Protein AF-X6N432-F1 (afdb_monomer)

Secondary structure (DSSP, 8-state):
----EEEEEEEE-TTSS-EEEEEEEE-----SHHHHHHHHHHHHHHHHHHHHHHHHHHHHHTS---EEEEE-SSS---------------------SS----HHHHTTS-HHHHHHHHHHHHHH--SGGG---GGGS-HHHHHT---EEHHHHHHSS--S-SEEEEETTEEEEE---EEEE-TTT-EEEEEPPPPPTTTS-TTT-SSSSS-S-SBPPP-EEEE-

Radius of gyration: 18.08 Å; Cα contacts (8 Å, |Δi|>4): 348; chains: 1; bounding box: 51×46×52 Å

Organism: Reticulomyxa filosa (NCBI:txid46433)

InterPro domains:
  IPR036691 Endonuclease/exonuclease/phosphatase superfamily [G3DSA:3.60.10.10] (3-224)
  IPR036691 Endonuclease/exonuclease/phosphatase superfamily [SSF56219] (16-224)
  IPR050410 CCR4/nocturin mRNA turnover and transcription [PTHR12121] (6-224)

Nearest PDB structures (foldseek):
  6mal-assembly1_A  TM=8.274E-01  e=1.052E-10  Homo sapiens
  6bt1-assembly1_A  TM=8.167E-01  e=1.526E-10  Homo sapiens
  5uvg-assembly1_A  TM=3.928E-01  e=9.137E-03  Homo sapiens
  9jkp-assembly1_B  TM=4.392E-01  e=1.665E+00  Staphylococcus aureus subsp. aureus NCTC 8325
  2ql8-assembly1_B  TM=3.378E-01  e=9.531E-01  Lacticaseibacillus paracasei ATCC 334

Sequence (224 aa):
PIEVAALMLHLQEKKTTKRLLVAVLHLKSAKDAPGEKVRLKQLSRVLPDMKCYQEEKEKELKMNIPLFIGVLLIFFFFLYCSCFYEKVFQNKKQRGTKDFEPFAYASIISSEVMNALFESHNKSVSKEEDKLDPKQFAYSEKWGVNLSSAYSEALSTEPDYTSWKKRKDGIDKYTVDYIFFQKSKVSLVSYLEIPSEKEVNQSTFLPGWEYPSDHFSLMATFEF

Foldseek 3Di:
DLDKDKDKDWDADPPDRAIEIEMETEAQPDQDPVSLVSLLVNCVVVLLVVVVVQVVCCVVVVHHYKYKYKHDPDDDDDADDDDDDDDDDDDDDDDDPDPGANLLVVLQADLPLSVVVLVVQQVVDDDPVRRDDSVSRVVCVVNVSQKHFLCCVVPVHHDQAQFWADDPVGIDGHHRITIIIHCVRKDWDDKDDDDDCVRVPVVQTPPGPVHNGRGHDIDTHIGD

Solvent-accessible surface area (backbone atoms only — not comparable to full-atom values): 13677 Å² total; per-residue (Å²): 133,87,82,61,56,69,49,76,44,83,46,66,48,93,90,54,89,56,42,37,35,45,31,42,36,44,70,67,81,52,72,45,75,71,28,38,59,47,31,46,54,41,47,70,60,50,53,54,56,54,46,51,52,45,53,53,49,26,63,75,68,72,45,87,56,41,50,34,39,36,33,45,97,66,97,75,89,78,92,75,88,87,90,91,89,90,87,93,88,83,90,74,94,78,88,40,101,58,99,49,79,66,57,58,61,39,17,44,32,52,68,66,66,30,50,53,52,47,53,55,50,47,70,71,51,89,52,76,89,73,47,72,63,66,82,84,40,49,47,20,74,75,63,70,64,56,30,34,39,54,56,28,69,73,66,78,40,71,65,87,49,34,29,41,35,71,53,98,91,48,54,47,65,37,58,78,56,48,50,31,31,26,66,93,62,34,46,83,74,49,66,55,83,77,80,50,67,80,76,51,49,75,88,62,45,34,51,31,96,92,40,87,46,38,54,65,83,82,47,70,34,74,48,121

Mean predicted aligned error: 10.66 Å

pLDDT: mean 73.07, std 18.78, range [23.31, 96.56]

Structure (mmCIF, N/CA/C/O backbone):
data_AF-X6N432-F1
#
_entry.id   AF-X6N432-F1
#
loop_
_atom_site.group_PDB
_atom_site.id
_atom_site.type_symbol
_atom_site.label_atom_id
_atom_site.label_alt_id
_atom_site.label_comp_id
_atom_site.label_asym_id
_atom_site.label_entity_id
_atom_site.label_seq_id
_atom_site.pdbx_PDB_ins_code
_atom_site.Cartn_x
_atom_site.Cartn_y
_atom_site.Cartn_z
_atom_site.occupancy
_atom_site.B_iso_or_equiv
_atom_site.auth_seq_id
_atom_site.auth_comp_id
_atom_site.auth_asym_id
_atom_site.auth_atom_id
_atom_site.pdbx_PDB_model_num
ATOM 1 N N . PRO A 1 1 ? 1.913 24.188 -7.652 1.00 54.25 1 PRO A N 1
ATOM 2 C CA . PRO A 1 1 ? 1.261 23.328 -6.631 1.00 54.25 1 PRO A CA 1
ATOM 3 C C . PRO A 1 1 ? 1.476 21.855 -6.984 1.00 54.25 1 PRO A C 1
ATOM 5 O O . PRO A 1 1 ? 1.360 21.507 -8.152 1.00 54.25 1 PRO A O 1
ATOM 8 N N . ILE A 1 2 ? 1.862 21.016 -6.022 1.00 65.62 2 ILE A N 1
ATOM 9 C CA . ILE A 1 2 ? 1.947 19.569 -6.251 1.00 65.62 2 ILE A CA 1
ATOM 10 C C . ILE A 1 2 ? 0.562 19.008 -5.963 1.00 65.62 2 ILE A C 1
ATOM 12 O O . ILE A 1 2 ? 0.148 18.945 -4.808 1.00 65.62 2 ILE A O 1
ATOM 16 N N . GLU A 1 3 ? -0.167 18.688 -7.023 1.00 74.50 3 GLU A N 1
ATOM 17 C CA . GLU A 1 3 ? -1.491 18.085 -6.925 1.00 74.50 3 GLU A CA 1
ATOM 18 C C . GLU A 1 3 ? -1.360 16.601 -6.593 1.00 74.50 3 GLU A C 1
ATOM 20 O O . GLU A 1 3 ? -0.508 15.900 -7.142 1.00 74.50 3 GLU A O 1
ATOM 25 N N . VAL A 1 4 ? -2.197 16.124 -5.680 1.00 76.69 4 VAL A N 1
ATOM 26 C CA . VAL A 1 4 ? -2.337 14.712 -5.330 1.00 76.69 4 VAL A CA 1
ATOM 27 C C . VAL A 1 4 ? -3.824 14.421 -5.235 1.00 76.69 4 VAL A C 1
ATOM 29 O O . VAL A 1 4 ? -4.542 15.089 -4.493 1.00 76.69 4 VAL A O 1
ATOM 32 N N . ALA A 1 5 ? -4.292 13.455 -6.021 1.00 75.06 5 ALA A N 1
ATOM 33 C CA . ALA A 1 5 ? -5.653 12.968 -5.898 1.00 75.06 5 ALA A CA 1
ATOM 34 C C . ALA A 1 5 ? -5.694 12.019 -4.696 1.00 75.06 5 ALA A C 1
ATOM 36 O O . ALA A 1 5 ? -5.097 10.941 -4.727 1.00 75.06 5 ALA A O 1
ATOM 37 N N . ALA A 1 6 ? -6.348 12.466 -3.627 1.00 80.75 6 ALA A N 1
ATOM 38 C CA . ALA A 1 6 ? -6.487 11.736 -2.378 1.00 80.75 6 ALA A CA 1
ATOM 39 C C . ALA A 1 6 ? -7.935 11.826 -1.888 1.00 80.75 6 ALA A C 1
ATOM 41 O O . ALA A 1 6 ? -8.511 12.913 -1.856 1.00 80.75 6 ALA A O 1
ATOM 42 N N . LEU A 1 7 ? -8.506 10.695 -1.482 1.00 82.25 7 LEU A N 1
ATOM 43 C CA . LEU A 1 7 ? -9.795 10.625 -0.797 1.00 82.25 7 LEU A CA 1
ATOM 44 C C . LEU A 1 7 ? -9.604 9.841 0.495 1.00 82.25 7 LEU A C 1
ATOM 46 O O . LEU A 1 7 ? -9.076 8.737 0.449 1.00 82.25 7 LEU A O 1
ATOM 50 N N . MET A 1 8 ? -10.050 10.383 1.627 1.00 85.81 8 MET A N 1
ATOM 51 C CA . MET A 1 8 ? -10.074 9.670 2.903 1.00 85.81 8 MET A CA 1
ATOM 52 C C . MET A 1 8 ? -11.509 9.573 3.415 1.00 85.81 8 MET A C 1
ATOM 54 O O . MET A 1 8 ? -12.225 10.570 3.471 1.00 85.81 8 MET A O 1
ATOM 58 N N . LEU A 1 9 ? -11.915 8.367 3.796 1.00 84.94 9 LEU A N 1
ATOM 59 C CA . LEU A 1 9 ? -13.225 8.046 4.339 1.00 84.94 9 LEU A CA 1
ATOM 60 C C . LEU A 1 9 ? -13.071 7.534 5.769 1.00 84.94 9 LEU A C 1
ATOM 62 O O . LEU A 1 9 ? -12.280 6.631 6.030 1.00 84.94 9 LEU A O 1
ATOM 66 N N . HIS A 1 10 ? -13.867 8.083 6.681 1.00 90.69 10 HIS A N 1
ATOM 67 C CA . HIS A 1 10 ? -14.009 7.579 8.041 1.00 90.69 10 HIS A CA 1
ATOM 68 C C . HIS A 1 10 ? -15.273 6.726 8.108 1.00 90.69 10 HIS A C 1
ATOM 70 O O . HIS A 1 10 ? -16.388 7.241 8.034 1.00 90.69 10 HIS A O 1
ATOM 76 N N . LEU A 1 11 ? -15.092 5.414 8.225 1.00 88.75 11 LEU A N 1
ATOM 77 C CA . LEU A 1 11 ? -16.175 4.441 8.212 1.00 88.75 11 LEU A CA 1
ATOM 78 C C . LEU A 1 11 ? -16.427 3.909 9.625 1.00 88.75 11 LEU A C 1
ATOM 80 O O . LEU A 1 11 ? -15.493 3.683 10.393 1.00 88.75 11 LEU A O 1
ATOM 84 N N . GLN A 1 12 ? -17.700 3.694 9.955 1.00 89.75 12 GLN A N 1
ATOM 85 C CA . GLN A 1 12 ? -18.134 3.001 11.165 1.00 89.75 12 GLN A CA 1
ATOM 86 C C . GLN A 1 12 ? -18.899 1.741 10.762 1.00 89.75 12 GLN A C 1
ATOM 88 O O . GLN A 1 12 ? -19.779 1.788 9.897 1.00 89.75 12 GLN A O 1
ATOM 93 N N . GLU A 1 13 ? -18.589 0.617 11.401 1.00 86.44 13 GLU A N 1
ATOM 94 C CA . GLU A 1 13 ? -19.348 -0.613 11.211 1.00 86.44 13 GLU A CA 1
ATOM 95 C C . GLU A 1 13 ? -20.777 -0.450 11.757 1.00 86.44 13 GLU A C 1
ATOM 97 O O . GLU A 1 13 ? -20.983 -0.013 12.883 1.00 86.44 13 GLU A O 1
ATOM 102 N N . LYS A 1 14 ? -21.798 -0.836 10.981 1.00 82.31 14 LYS A N 1
ATOM 103 C CA . LYS A 1 14 ? -23.210 -0.600 11.348 1.00 82.31 14 LYS A CA 1
ATOM 104 C C . LYS A 1 14 ? -23.635 -1.240 12.675 1.00 82.31 14 LYS A C 1
ATOM 106 O O . LYS A 1 14 ? -24.548 -0.738 13.321 1.00 82.31 14 LYS A O 1
ATOM 111 N N . LYS A 1 15 ? -23.042 -2.384 13.025 1.00 86.94 15 LYS A N 1
ATOM 112 C CA . LYS A 1 15 ? -23.448 -3.207 14.176 1.00 86.94 15 LYS A CA 1
ATOM 113 C C . LYS A 1 15 ? -22.553 -3.030 15.399 1.00 86.94 15 LYS A C 1
ATOM 115 O O . LYS A 1 15 ? -22.892 -3.542 16.460 1.00 86.94 15 LYS A O 1
ATOM 120 N N . THR A 1 16 ? -21.424 -2.343 15.261 1.00 86.94 16 THR A N 1
ATOM 121 C CA . THR A 1 16 ? -20.460 -2.173 16.348 1.00 86.94 16 THR A CA 1
ATOM 122 C C . THR A 1 16 ? -20.030 -0.711 16.453 1.00 86.94 16 THR A C 1
ATOM 124 O O . THR A 1 16 ? -20.449 0.159 15.689 1.00 86.94 16 THR A O 1
ATOM 127 N N . THR A 1 17 ? -19.200 -0.413 17.444 1.00 87.44 17 THR A N 1
ATOM 128 C CA . THR A 1 17 ? -18.534 0.887 17.559 1.00 87.44 17 THR A CA 1
ATOM 129 C C . THR A 1 17 ? -17.189 0.911 16.832 1.00 87.44 17 THR A C 1
ATOM 131 O O . THR A 1 17 ? -16.526 1.948 16.859 1.00 87.44 17 THR A O 1
ATOM 134 N N . LYS A 1 18 ? -16.786 -0.193 16.175 1.00 88.44 18 LYS A N 1
ATOM 135 C CA . LYS A 1 18 ? -15.530 -0.273 15.423 1.00 88.44 18 LYS A CA 1
ATOM 136 C C . LYS A 1 18 ? -15.559 0.734 14.277 1.00 88.44 18 LYS A C 1
ATOM 138 O O . LYS A 1 18 ? -16.560 0.900 13.570 1.00 88.44 18 LYS A O 1
ATOM 143 N N . ARG A 1 19 ? -14.435 1.418 14.110 1.00 91.44 19 ARG A N 1
ATOM 144 C CA . ARG A 1 19 ? -14.221 2.454 13.104 1.00 91.44 19 ARG A CA 1
ATOM 145 C C . ARG A 1 19 ? -12.927 2.183 12.372 1.00 91.44 19 ARG A C 1
ATOM 147 O O . ARG A 1 19 ? -12.015 1.589 12.936 1.00 91.44 19 ARG A O 1
ATOM 154 N N . LEU A 1 20 ? -12.850 2.636 11.132 1.00 92.94 20 LEU A N 1
ATOM 155 C CA . LEU A 1 20 ? -11.650 2.532 10.314 1.00 92.94 20 LEU A CA 1
ATOM 156 C C . LEU A 1 20 ? -11.542 3.740 9.383 1.00 92.94 20 LEU A C 1
ATOM 158 O O . LEU A 1 20 ? -12.553 4.327 8.986 1.00 92.94 20 LEU A O 1
ATOM 162 N N . LEU A 1 21 ? -10.312 4.103 9.036 1.00 90.88 21 LEU A N 1
ATOM 163 C CA . LEU A 1 21 ? -10.022 5.098 8.011 1.00 90.88 21 LEU A CA 1
ATOM 164 C C . LEU A 1 21 ? -9.562 4.380 6.746 1.00 90.88 21 LEU A C 1
ATOM 166 O O . LEU A 1 21 ? -8.635 3.575 6.801 1.00 90.88 21 LEU A O 1
ATOM 170 N N . VAL A 1 22 ? -10.181 4.691 5.610 1.00 87.94 22 VAL A N 1
ATOM 171 C CA . VAL A 1 22 ? -9.714 4.245 4.290 1.00 87.94 22 VAL A CA 1
ATOM 172 C C . VAL A 1 22 ? -9.285 5.462 3.502 1.00 87.94 22 VAL A C 1
ATOM 174 O O . VAL A 1 22 ? -10.103 6.338 3.231 1.00 87.94 22 VAL A O 1
ATOM 177 N N . ALA A 1 23 ? -8.023 5.507 3.108 1.00 87.56 23 ALA A N 1
ATOM 178 C CA . ALA A 1 23 ? -7.514 6.467 2.153 1.00 87.56 23 ALA A CA 1
ATOM 179 C C . ALA A 1 23 ? -7.258 5.798 0.802 1.00 87.56 23 ALA A C 1
ATOM 181 O O . ALA A 1 23 ? -6.754 4.680 0.738 1.00 87.56 23 ALA A O 1
ATOM 182 N N . VAL A 1 24 ? -7.567 6.502 -0.281 1.00 84.81 24 VAL A N 1
ATOM 183 C CA . VAL A 1 24 ? -7.195 6.126 -1.644 1.00 84.81 24 VAL A CA 1
ATOM 184 C C . VAL A 1 24 ? -6.337 7.240 -2.219 1.00 84.81 24 VAL A C 1
ATOM 186 O O . VAL A 1 24 ? -6.737 8.406 -2.195 1.00 84.81 24 VAL A O 1
ATOM 189 N N . LEU A 1 25 ? -5.155 6.879 -2.712 1.00 84.31 25 LEU A N 1
ATOM 190 C CA . LEU A 1 25 ? -4.182 7.795 -3.295 1.00 84.31 25 LEU A CA 1
ATOM 191 C C . LEU A 1 25 ? -3.896 7.413 -4.744 1.00 84.31 25 LEU A C 1
ATOM 193 O O . LEU A 1 25 ? -3.627 6.253 -5.049 1.00 84.31 25 LEU A O 1
ATOM 197 N N . HIS A 1 26 ? -3.849 8.418 -5.614 1.00 82.25 26 HIS A N 1
ATOM 198 C CA . HIS A 1 26 ? -3.301 8.283 -6.956 1.00 82.25 26 HIS A CA 1
ATOM 199 C C . HIS A 1 26 ? -2.128 9.258 -7.121 1.00 82.25 26 HIS A C 1
ATOM 201 O O . HIS A 1 26 ? -2.299 10.474 -7.269 1.00 82.25 26 HIS A O 1
ATOM 207 N N . LEU A 1 27 ? -0.914 8.711 -7.019 1.00 83.00 27 LEU A N 1
ATOM 208 C CA . LEU A 1 27 ? 0.331 9.473 -7.087 1.00 83.00 27 LEU A CA 1
ATOM 209 C C . LEU A 1 27 ? 0.811 9.652 -8.534 1.00 83.00 27 LEU A C 1
ATOM 211 O O . LEU A 1 27 ? 0.321 9.028 -9.473 1.00 83.00 27 LEU A O 1
ATOM 215 N N . LYS A 1 28 ? 1.813 10.515 -8.728 1.00 83.12 28 LYS A N 1
ATOM 216 C CA . LYS A 1 28 ? 2.431 10.741 -10.039 1.00 83.12 28 LYS A CA 1
ATOM 217 C C . LYS A 1 28 ? 2.955 9.420 -10.616 1.00 83.12 28 LYS A C 1
ATOM 219 O O . LYS A 1 28 ? 3.693 8.703 -9.949 1.00 83.12 28 LYS A O 1
ATOM 224 N N . SER A 1 29 ? 2.651 9.150 -11.885 1.00 74.31 29 SER A N 1
ATOM 225 C CA . SER A 1 29 ? 2.974 7.888 -12.570 1.00 74.31 29 SER A CA 1
ATOM 226 C C . SER A 1 29 ? 4.345 7.842 -13.261 1.00 74.31 29 SER A C 1
ATOM 228 O O . SER A 1 29 ? 4.724 6.806 -13.802 1.00 74.31 29 SER A O 1
ATOM 230 N N . ALA A 1 30 ? 5.099 8.947 -13.278 1.00 73.31 30 ALA A N 1
ATOM 231 C CA . ALA A 1 30 ? 6.388 9.023 -13.973 1.00 73.31 30 ALA A CA 1
ATOM 232 C C . ALA A 1 30 ? 7.430 8.098 -13.318 1.00 73.31 30 ALA A C 1
ATOM 234 O O . ALA A 1 30 ? 7.723 8.232 -12.133 1.00 73.31 30 ALA A O 1
ATOM 235 N N . LYS A 1 31 ? 7.970 7.138 -14.075 1.00 69.75 31 LYS A N 1
ATOM 236 C CA . LYS A 1 31 ? 8.926 6.117 -13.602 1.00 6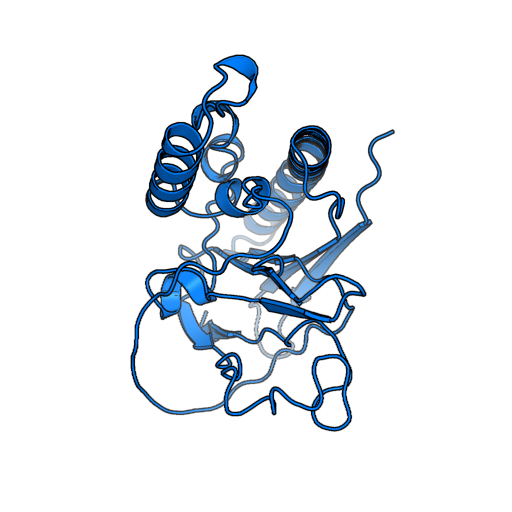9.75 31 LYS A CA 1
ATOM 237 C C . LYS A 1 31 ? 10.365 6.581 -13.835 1.00 69.75 31 LYS A C 1
ATOM 239 O O . LYS A 1 31 ? 11.102 5.988 -14.615 1.00 69.75 31 LYS A O 1
ATOM 244 N N . ASP A 1 32 ? 10.690 7.728 -13.257 1.00 67.38 32 ASP A N 1
ATOM 245 C CA . ASP A 1 32 ? 11.997 8.372 -13.318 1.00 67.38 32 ASP A CA 1
ATOM 246 C C . ASP A 1 32 ? 12.304 9.074 -11.983 1.00 67.38 32 ASP A C 1
ATOM 248 O O . ASP A 1 32 ? 11.413 9.293 -11.154 1.00 67.38 32 ASP A O 1
ATOM 252 N N . ALA A 1 33 ? 13.572 9.433 -11.762 1.00 65.75 33 ALA A N 1
ATOM 253 C CA . ALA A 1 33 ? 14.005 10.101 -10.534 1.00 65.75 33 ALA A CA 1
ATOM 254 C C . ALA A 1 33 ? 13.254 11.427 -10.247 1.00 65.75 33 ALA A C 1
ATOM 256 O O . ALA A 1 33 ? 12.916 11.690 -9.087 1.00 65.75 33 ALA A O 1
ATOM 257 N N . PRO A 1 34 ? 12.927 12.278 -11.244 1.00 70.12 34 PRO A N 1
ATOM 258 C CA . PRO A 1 34 ? 12.044 13.425 -11.024 1.00 70.12 34 PRO A CA 1
ATOM 259 C C . PRO A 1 34 ? 10.638 13.026 -10.549 1.00 70.12 34 PRO A C 1
ATOM 261 O O . PRO A 1 34 ? 10.099 13.657 -9.637 1.00 70.12 34 PRO A O 1
ATOM 264 N N . GLY A 1 35 ? 10.053 11.978 -11.129 1.00 72.88 35 GLY A N 1
ATOM 265 C CA . GLY A 1 35 ? 8.758 11.417 -10.760 1.00 72.88 35 GLY A CA 1
ATOM 266 C C . GLY A 1 35 ? 8.717 10.914 -9.322 1.00 72.88 35 GLY A C 1
ATOM 267 O O . GLY A 1 35 ? 7.753 11.205 -8.614 1.00 72.88 35 GLY A O 1
ATOM 268 N N . GLU A 1 36 ? 9.783 10.264 -8.855 1.00 71.81 36 GLU A N 1
ATOM 269 C CA . GLU A 1 36 ? 9.941 9.887 -7.443 1.00 71.81 36 GLU A CA 1
ATOM 270 C C . GLU A 1 36 ? 9.934 11.095 -6.517 1.00 71.81 36 GLU A C 1
ATOM 272 O O . GLU A 1 36 ? 9.152 11.152 -5.570 1.00 71.81 36 GLU A O 1
ATOM 277 N N . LYS A 1 37 ? 10.743 12.118 -6.820 1.00 71.94 37 LYS A N 1
ATOM 278 C CA . LYS A 1 37 ? 10.776 13.350 -6.017 1.00 71.94 37 LYS A CA 1
ATOM 279 C C . LYS A 1 37 ? 9.392 13.999 -5.930 1.00 71.94 37 LYS A C 1
ATOM 281 O O . LYS A 1 37 ? 9.063 14.601 -4.908 1.00 71.94 37 LYS A O 1
ATOM 286 N N . VAL A 1 38 ? 8.573 13.884 -6.978 1.00 79.69 38 VAL A N 1
ATOM 287 C CA . VAL A 1 38 ? 7.175 14.336 -6.953 1.00 79.69 38 VAL A CA 1
ATOM 288 C C . VAL A 1 38 ? 6.312 13.437 -6.063 1.00 79.69 38 VAL A C 1
ATOM 290 O O . VAL A 1 38 ? 5.613 13.984 -5.211 1.00 79.69 38 VAL A O 1
ATOM 293 N N . ARG A 1 39 ? 6.381 12.103 -6.197 1.00 77.19 39 ARG A N 1
ATOM 294 C CA . ARG A 1 39 ? 5.642 11.156 -5.336 1.00 77.19 39 ARG A CA 1
ATOM 295 C C . ARG A 1 39 ? 5.939 11.379 -3.856 1.00 77.19 39 ARG A C 1
ATOM 297 O O . ARG A 1 39 ? 5.016 11.472 -3.052 1.00 77.19 39 ARG A O 1
ATOM 304 N N . LEU A 1 40 ? 7.208 11.565 -3.505 1.00 75.06 40 LEU A N 1
ATOM 305 C CA . LEU A 1 40 ? 7.623 11.854 -2.134 1.00 75.06 40 LEU A CA 1
ATOM 306 C C . LEU A 1 40 ? 7.017 13.150 -1.601 1.00 75.06 40 LEU A C 1
ATOM 308 O O . LEU A 1 40 ? 6.509 13.195 -0.482 1.00 75.06 40 LEU A O 1
ATOM 312 N N . LYS A 1 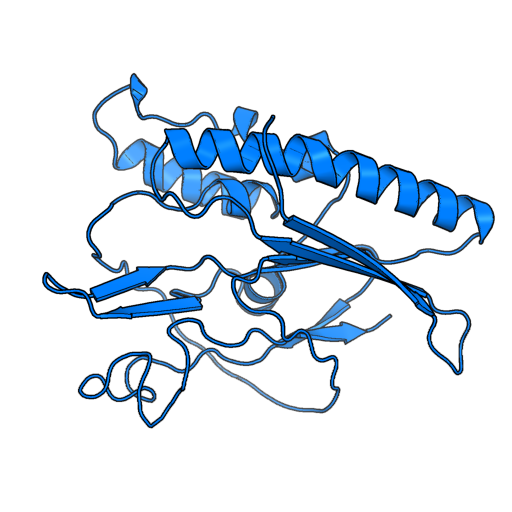41 ? 7.019 14.209 -2.415 1.00 79.50 41 LYS A N 1
ATOM 313 C CA . LYS A 1 41 ? 6.383 15.472 -2.036 1.00 79.50 41 LYS A CA 1
ATOM 314 C C . LYS A 1 41 ? 4.865 15.319 -1.883 1.00 79.50 41 LYS A C 1
ATOM 316 O O . LYS A 1 41 ? 4.309 15.892 -0.948 1.00 79.50 41 LYS A O 1
ATOM 321 N N . GLN A 1 42 ? 4.208 14.533 -2.740 1.00 82.94 42 GLN A N 1
ATOM 322 C CA . GLN A 1 42 ? 2.781 14.211 -2.608 1.00 82.94 42 GLN A CA 1
ATOM 323 C C . GLN A 1 42 ? 2.496 13.487 -1.282 1.00 82.94 42 GLN A C 1
ATOM 325 O O . GLN A 1 42 ? 1.627 13.925 -0.531 1.00 82.94 42 GLN A O 1
ATOM 330 N N . LEU A 1 43 ? 3.275 12.452 -0.948 1.00 79.94 43 LEU A N 1
ATOM 331 C CA . LEU A 1 43 ? 3.156 11.711 0.314 1.00 79.94 43 LEU A CA 1
ATOM 332 C C . LEU A 1 43 ? 3.406 12.597 1.538 1.00 79.94 43 LEU A C 1
ATOM 334 O O . LEU A 1 43 ? 2.620 12.574 2.482 1.00 79.94 43 LEU A O 1
ATOM 338 N N . SER A 1 44 ? 4.440 13.444 1.494 1.00 78.88 44 SER A N 1
ATOM 339 C CA . SER A 1 44 ? 4.767 14.382 2.580 1.00 78.88 44 SER A CA 1
ATOM 340 C C . SER A 1 44 ? 3.668 15.406 2.868 1.00 78.88 44 SER A C 1
ATOM 342 O O . SER A 1 44 ? 3.668 16.014 3.933 1.00 78.88 44 SER A O 1
ATOM 344 N N . ARG A 1 45 ? 2.742 15.603 1.924 1.00 81.81 45 ARG A N 1
ATOM 345 C CA . ARG A 1 45 ? 1.591 16.486 2.090 1.00 81.81 45 ARG A CA 1
ATOM 346 C C . ARG A 1 45 ? 0.401 15.758 2.708 1.00 81.81 45 ARG A C 1
ATOM 348 O O . ARG A 1 45 ? -0.256 16.331 3.558 1.00 81.81 45 ARG A O 1
ATOM 355 N N . VAL A 1 46 ? 0.117 14.526 2.282 1.00 84.38 46 VAL A N 1
ATOM 356 C CA . VAL A 1 46 ? -1.120 13.824 2.676 1.00 84.38 46 VAL A CA 1
ATOM 357 C C . VAL A 1 46 ? -0.982 13.006 3.956 1.00 84.38 46 VAL A C 1
ATOM 359 O O . VAL A 1 46 ? -1.929 12.941 4.733 1.00 84.38 46 VAL A O 1
ATOM 362 N N . LEU A 1 47 ? 0.181 12.391 4.203 1.00 83.38 47 LEU A N 1
ATOM 363 C CA . LEU A 1 47 ? 0.364 11.510 5.361 1.00 83.38 47 LEU A CA 1
ATOM 364 C C . LEU A 1 47 ? 0.244 12.245 6.709 1.00 83.38 47 LEU A C 1
ATOM 366 O O . LEU A 1 47 ? -0.428 11.705 7.589 1.00 83.38 47 LEU A O 1
ATOM 370 N N . PRO A 1 48 ? 0.811 13.458 6.895 1.00 83.69 48 PRO A N 1
ATOM 371 C CA . PRO A 1 48 ? 0.647 14.196 8.149 1.00 83.69 48 PRO A CA 1
ATOM 372 C C . PRO A 1 48 ? -0.814 14.553 8.439 1.00 83.69 48 PRO A C 1
ATOM 374 O O . PRO A 1 48 ? -1.260 14.399 9.572 1.00 83.69 48 PRO A O 1
ATOM 377 N N . ASP A 1 49 ? -1.573 14.957 7.416 1.00 85.81 49 ASP A N 1
ATOM 378 C CA . ASP A 1 49 ? -2.990 15.313 7.557 1.00 85.81 49 ASP A CA 1
ATOM 379 C C . ASP A 1 49 ? -3.832 14.089 7.956 1.00 85.81 49 ASP A C 1
ATOM 381 O O . ASP A 1 49 ? -4.645 14.158 8.880 1.00 85.81 49 ASP A O 1
ATOM 385 N N . MET A 1 50 ? -3.593 12.937 7.314 1.00 87.44 50 MET A N 1
ATOM 386 C CA . MET A 1 50 ? -4.248 11.667 7.661 1.00 87.44 50 MET A CA 1
ATOM 387 C C . MET A 1 50 ? -3.931 11.240 9.096 1.00 87.44 50 MET A C 1
ATOM 389 O O . MET A 1 50 ? -4.823 10.815 9.832 1.00 87.44 50 MET A O 1
ATOM 393 N N . LYS A 1 51 ? -2.663 11.369 9.499 1.00 86.75 51 LYS A N 1
ATOM 394 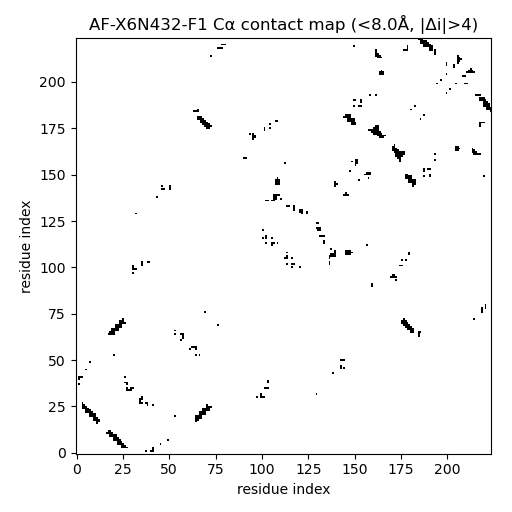C CA . LYS A 1 51 ? -2.194 11.022 10.841 1.00 86.75 51 LYS A CA 1
ATOM 395 C C . LYS A 1 51 ? -2.795 11.938 11.905 1.00 86.75 51 LYS A C 1
ATOM 397 O O . LYS A 1 51 ? -3.305 11.440 12.904 1.00 86.75 51 LYS A O 1
ATOM 402 N N . CYS A 1 52 ? -2.793 13.247 11.667 1.00 88.19 52 CYS A N 1
ATOM 403 C CA . CYS A 1 52 ? -3.382 14.232 12.569 1.00 88.19 52 CYS A CA 1
ATOM 404 C C . CYS A 1 52 ? -4.883 13.974 12.763 1.00 88.19 52 CYS A C 1
ATOM 406 O O . CYS A 1 52 ? -5.350 13.898 13.899 1.00 88.19 52 CYS A O 1
ATOM 408 N N . TYR A 1 53 ? -5.618 13.736 11.670 1.00 90.62 53 TYR A N 1
ATOM 409 C CA . TYR A 1 53 ? -7.038 13.393 11.738 1.00 90.62 53 TYR A CA 1
ATOM 410 C C . TYR A 1 53 ? -7.284 12.085 12.499 1.00 90.62 53 TYR A C 1
ATOM 412 O O . TYR A 1 53 ? -8.192 12.012 13.328 1.00 90.62 53 TYR A O 1
ATOM 420 N N . GLN A 1 54 ? -6.474 11.051 12.242 1.00 92.19 54 GLN A N 1
ATOM 421 C CA . GLN A 1 54 ? -6.545 9.790 12.976 1.00 92.19 54 GLN A CA 1
ATOM 422 C C . GLN A 1 54 ? -6.386 10.026 14.480 1.00 92.19 54 GLN A C 1
ATOM 424 O O . GLN A 1 54 ? -7.264 9.638 15.243 1.00 92.19 54 GLN A O 1
ATOM 429 N N . GLU A 1 55 ? -5.315 10.694 14.906 1.00 93.06 55 GLU A N 1
ATOM 430 C CA . GLU A 1 55 ? -5.024 10.927 16.325 1.00 93.06 55 GLU A CA 1
ATOM 431 C C . GLU A 1 55 ? -6.090 11.781 17.018 1.00 93.06 55 GLU A C 1
ATOM 433 O O . GLU A 1 55 ? -6.462 11.496 18.159 1.00 93.06 55 GLU A O 1
ATOM 438 N N . GLU A 1 56 ? -6.625 12.793 16.327 1.00 93.50 56 GLU A N 1
ATOM 439 C CA . GLU A 1 56 ? -7.750 13.589 16.819 1.00 93.50 56 GLU A CA 1
ATOM 440 C C . GLU A 1 56 ? -8.955 12.691 17.125 1.00 93.50 56 GLU A C 1
ATOM 442 O O . GLU A 1 56 ? -9.496 12.742 18.234 1.00 93.50 56 GLU A O 1
ATOM 447 N N . LYS A 1 57 ? -9.348 11.827 16.178 1.00 92.38 57 LYS A N 1
ATOM 448 C CA . LYS A 1 57 ? -10.515 10.948 16.343 1.00 92.38 57 LYS A CA 1
ATOM 449 C C . LYS A 1 57 ? -10.272 9.826 17.342 1.00 92.38 57 LYS A C 1
ATOM 451 O O . LYS A 1 57 ? -11.186 9.497 18.094 1.00 92.38 57 LYS A O 1
ATOM 456 N N . GLU A 1 58 ? -9.063 9.279 17.408 1.00 95.00 58 GLU A N 1
ATOM 457 C CA . GLU A 1 58 ? -8.696 8.287 18.424 1.00 95.00 58 GLU A CA 1
ATOM 458 C C . GLU A 1 58 ? -8.783 8.876 19.836 1.00 95.00 58 GLU A C 1
ATOM 460 O O . GLU A 1 58 ? -9.325 8.240 20.744 1.00 95.00 58 GLU A O 1
ATOM 465 N N . LYS A 1 59 ? -8.329 10.123 20.018 1.00 96.56 59 LYS A N 1
ATOM 466 C CA . LYS A 1 59 ? -8.417 10.840 21.295 1.00 96.56 59 LYS A CA 1
ATOM 467 C C . LYS A 1 59 ? -9.856 11.206 21.660 1.00 96.56 59 LYS A C 1
ATOM 469 O O . LYS A 1 59 ? -10.253 11.014 22.809 1.00 96.56 59 LYS A O 1
ATOM 474 N N . GLU A 1 60 ? -10.621 11.734 20.706 1.00 95.75 60 GLU A N 1
ATOM 475 C CA . GLU A 1 60 ? -12.025 12.120 20.893 1.00 95.75 60 GLU A CA 1
ATOM 476 C C . GLU A 1 60 ? -12.887 10.914 21.289 1.00 95.75 60 GLU A C 1
ATOM 478 O O . GLU A 1 60 ? -13.651 10.976 22.253 1.00 95.75 60 GLU A O 1
ATOM 483 N N . LEU A 1 61 ? -12.730 9.801 20.571 1.00 93.50 61 LEU A N 1
ATOM 484 C CA . LEU A 1 61 ? -13.566 8.610 20.718 1.00 93.50 61 LEU A CA 1
ATOM 485 C C . LEU A 1 61 ? -13.002 7.588 21.713 1.00 93.50 61 LEU A C 1
ATOM 487 O O . LEU A 1 61 ? -13.680 6.606 22.018 1.00 93.50 61 LEU A O 1
ATOM 491 N N . LYS A 1 62 ? -11.783 7.810 22.222 1.00 95.62 62 LYS A N 1
ATOM 492 C CA . LYS A 1 62 ? -11.056 6.904 23.128 1.00 95.62 62 LYS A CA 1
ATOM 493 C C . LYS A 1 62 ? -10.987 5.469 22.593 1.00 95.62 62 LYS A C 1
ATOM 495 O O . LYS A 1 62 ? -11.218 4.509 23.327 1.00 95.62 62 LYS A O 1
ATOM 500 N N . MET A 1 63 ? -10.688 5.325 21.306 1.00 93.00 63 MET A N 1
ATOM 501 C CA . MET A 1 63 ? -10.569 4.030 20.636 1.00 93.00 63 MET A CA 1
ATOM 502 C C . MET A 1 63 ? -9.457 4.052 19.600 1.00 93.00 63 MET A C 1
ATOM 504 O O . MET A 1 63 ? -9.153 5.103 19.045 1.00 93.00 63 MET A O 1
ATOM 508 N N . ASN A 1 64 ? -8.902 2.879 19.304 1.00 92.25 64 ASN A N 1
ATOM 509 C CA . ASN A 1 64 ? -7.986 2.719 18.184 1.00 92.25 64 ASN A CA 1
ATOM 510 C C . ASN A 1 64 ? -8.786 2.639 16.880 1.00 92.25 64 ASN A C 1
ATOM 512 O O . ASN A 1 64 ? -9.735 1.863 16.768 1.00 92.25 64 ASN A O 1
ATOM 516 N N . ILE A 1 65 ? -8.379 3.426 15.892 1.00 93.75 65 ILE A N 1
ATOM 517 C CA . ILE A 1 65 ? -8.974 3.485 14.561 1.00 93.75 65 ILE A CA 1
ATOM 518 C C . ILE A 1 65 ? -7.864 3.124 13.571 1.00 93.75 65 ILE A C 1
ATOM 520 O O . ILE A 1 65 ? -6.976 3.948 13.351 1.00 93.75 65 ILE A O 1
ATOM 524 N N . PRO A 1 66 ? -7.844 1.920 12.979 1.00 93.19 66 PRO A N 1
ATOM 525 C CA . PRO A 1 66 ? -6.852 1.569 11.969 1.00 93.19 66 PRO A CA 1
ATOM 526 C C . PRO A 1 66 ? -6.987 2.421 10.707 1.00 93.19 66 PRO A C 1
ATOM 528 O O . PRO A 1 66 ? -8.094 2.717 10.251 1.00 93.19 66 PRO A O 1
ATOM 531 N N . LEU A 1 67 ? -5.837 2.793 10.145 1.00 91.12 67 LEU A N 1
ATOM 532 C CA . LEU A 1 67 ? -5.717 3.450 8.848 1.00 91.12 67 LEU A CA 1
ATOM 533 C C . LEU A 1 67 ? -5.295 2.437 7.782 1.00 91.12 67 LEU A C 1
ATOM 535 O O . LEU A 1 67 ? -4.281 1.752 7.928 1.00 91.12 67 LEU A O 1
ATOM 539 N N . PHE A 1 68 ? -6.059 2.411 6.696 1.00 90.12 68 PHE A N 1
ATOM 540 C CA . PHE A 1 68 ? -5.764 1.697 5.463 1.00 90.12 68 PHE A CA 1
ATOM 541 C C . PHE A 1 68 ? -5.492 2.708 4.352 1.00 90.12 68 PHE A C 1
ATOM 543 O O . PHE A 1 68 ? -6.226 3.689 4.226 1.00 90.12 68 PHE A O 1
ATOM 550 N N . ILE A 1 69 ? -4.470 2.473 3.530 1.00 87.06 69 ILE A N 1
ATOM 551 C CA . ILE A 1 69 ? -4.173 3.299 2.355 1.00 87.06 69 ILE A CA 1
ATOM 552 C C . ILE A 1 69 ? -4.073 2.401 1.125 1.00 87.06 69 ILE A C 1
ATOM 554 O O . ILE A 1 69 ? -3.134 1.623 0.994 1.00 87.06 69 ILE A O 1
ATOM 558 N N . GLY A 1 70 ? -5.026 2.534 0.208 1.00 84.06 70 GLY A N 1
ATOM 559 C CA . GLY A 1 70 ? -4.932 1.973 -1.133 1.00 84.06 70 GLY A CA 1
ATOM 560 C C . GLY A 1 70 ? -4.206 2.944 -2.060 1.00 84.06 70 GLY A C 1
ATOM 561 O O . GLY A 1 70 ? -4.653 4.076 -2.245 1.00 84.06 70 GLY A O 1
ATOM 562 N N . VAL A 1 71 ? -3.109 2.510 -2.669 1.00 77.62 71 VAL A N 1
ATOM 563 C CA . VAL A 1 71 ? -2.546 3.185 -3.841 1.00 77.62 71 VAL A CA 1
ATOM 564 C C . VAL A 1 71 ? -2.991 2.384 -5.049 1.00 77.62 71 VAL A C 1
ATOM 566 O O . VAL A 1 71 ? -2.500 1.281 -5.263 1.00 77.62 71 VAL A O 1
ATOM 569 N N . LEU A 1 72 ? -3.954 2.916 -5.796 1.00 67.19 72 LEU A N 1
ATOM 570 C CA . LEU A 1 72 ? -4.568 2.227 -6.926 1.00 67.19 72 LEU A CA 1
ATOM 571 C C . LEU A 1 72 ? -4.729 3.207 -8.085 1.00 67.19 72 LEU A C 1
ATOM 573 O O . LEU A 1 72 ? -5.157 4.348 -7.896 1.00 67.19 72 LEU A O 1
ATOM 577 N N . LEU A 1 73 ? -4.430 2.744 -9.296 1.00 52.72 73 LEU A N 1
ATOM 578 C CA . LEU A 1 73 ? -4.690 3.505 -10.519 1.00 52.72 73 LEU A CA 1
ATOM 579 C C . LEU A 1 73 ? -6.178 3.483 -10.939 1.00 52.72 73 LEU A C 1
ATOM 581 O O . LEU A 1 73 ? -6.574 4.306 -11.765 1.00 52.72 73 LEU A O 1
ATOM 585 N N . ILE A 1 74 ? -7.022 2.607 -10.359 1.00 40.41 74 ILE A N 1
ATOM 586 C CA . ILE A 1 74 ? -8.455 2.464 -10.702 1.00 40.41 74 ILE A CA 1
ATOM 587 C C . ILE A 1 74 ? -9.355 2.263 -9.452 1.00 40.41 74 ILE A C 1
ATOM 589 O O . ILE A 1 74 ? -9.016 1.560 -8.506 1.00 40.41 74 ILE A O 1
ATOM 593 N N . PHE A 1 75 ? -10.532 2.904 -9.484 1.00 35.31 75 PHE A N 1
ATOM 594 C CA . PHE A 1 75 ? -11.455 3.283 -8.393 1.00 35.31 75 PHE A CA 1
ATOM 595 C C . PHE A 1 75 ? -12.309 2.186 -7.702 1.00 35.31 75 PHE A C 1
ATOM 597 O O . PHE A 1 75 ? -13.390 2.498 -7.203 1.00 35.31 75 PHE A O 1
ATOM 604 N N . PHE A 1 76 ? -11.884 0.924 -7.606 1.00 35.59 76 PHE A N 1
ATOM 605 C CA . PHE A 1 76 ? -12.739 -0.118 -7.001 1.00 35.59 76 PHE A CA 1
ATOM 606 C C . PHE A 1 76 ? -12.086 -0.816 -5.804 1.00 35.59 76 PHE A C 1
ATOM 608 O O . PHE A 1 76 ? -11.487 -1.877 -5.933 1.00 35.59 76 PHE A O 1
ATOM 615 N N . PHE A 1 77 ? -12.236 -0.218 -4.617 1.00 35.50 77 PHE A N 1
ATOM 616 C CA . PHE A 1 77 ? -11.934 -0.859 -3.334 1.00 35.50 77 PHE A CA 1
ATOM 617 C C . PHE A 1 77 ? -13.222 -1.484 -2.773 1.00 35.50 77 PHE A C 1
ATOM 619 O O . PHE A 1 77 ? -14.105 -0.766 -2.301 1.00 35.50 77 PHE A O 1
ATOM 626 N N . PHE A 1 78 ? -13.353 -2.811 -2.852 1.00 36.22 78 PHE A N 1
ATOM 627 C CA . PHE A 1 78 ? -14.480 -3.565 -2.287 1.00 36.22 78 PHE A CA 1
ATOM 628 C C . PHE A 1 78 ? -14.003 -4.432 -1.113 1.00 36.22 78 PHE A C 1
ATOM 630 O O . PHE A 1 78 ? -13.053 -5.197 -1.247 1.00 36.22 78 PHE A O 1
ATOM 637 N N . LEU A 1 79 ? -14.670 -4.311 0.041 1.00 35.31 79 LEU A N 1
ATOM 638 C CA . LEU A 1 79 ? -14.392 -5.087 1.255 1.00 35.31 79 LEU A CA 1
ATOM 639 C C . LEU A 1 79 ? -15.281 -6.345 1.261 1.00 35.31 79 LEU A C 1
ATOM 641 O O . LEU A 1 79 ? -16.507 -6.218 1.287 1.00 35.31 79 LEU A O 1
ATOM 645 N N . TYR A 1 80 ? -14.699 -7.546 1.227 1.00 31.25 80 TYR A N 1
ATOM 646 C CA . TYR A 1 80 ? -15.451 -8.810 1.250 1.00 31.25 80 TYR A CA 1
ATOM 647 C C . TYR A 1 80 ? -14.688 -9.901 2.024 1.00 31.25 80 TYR A C 1
ATOM 649 O O . TYR A 1 80 ? -13.480 -10.028 1.861 1.00 31.25 80 TYR A O 1
ATOM 657 N N . CYS A 1 81 ? -15.384 -10.688 2.857 1.00 29.95 81 CYS A N 1
ATOM 658 C CA . CYS A 1 81 ? -14.810 -11.741 3.713 1.00 29.95 81 CYS A CA 1
ATOM 659 C C . CYS A 1 81 ? -15.323 -13.137 3.316 1.00 29.95 81 CYS A C 1
ATOM 661 O O . CYS A 1 81 ? -16.531 -13.341 3.400 1.00 29.95 81 CYS A O 1
ATOM 663 N N . SER A 1 82 ? -14.426 -14.097 3.013 1.00 27.28 82 SER A N 1
ATOM 664 C CA . SER A 1 82 ? -14.488 -15.515 3.466 1.00 27.28 82 SER A CA 1
ATOM 665 C C . SER A 1 82 ? -13.432 -16.451 2.813 1.00 27.28 82 SER A C 1
ATOM 667 O O . SER A 1 82 ? -13.490 -16.669 1.610 1.00 27.28 82 SER A O 1
ATOM 669 N N . CYS A 1 83 ? -12.585 -17.074 3.656 1.00 24.19 83 CYS A N 1
ATOM 670 C CA . CYS A 1 83 ? -12.112 -18.487 3.698 1.00 24.19 83 CYS A CA 1
ATOM 671 C C . CYS A 1 83 ? -11.224 -19.191 2.608 1.00 24.19 83 CYS A C 1
ATOM 673 O O . CYS A 1 83 ? -11.702 -19.519 1.532 1.00 24.19 83 CYS A O 1
ATOM 675 N N . PHE A 1 84 ? -10.026 -19.630 3.079 1.00 26.33 84 PHE A N 1
ATOM 676 C CA . PHE A 1 84 ? -9.171 -20.830 2.793 1.00 26.33 84 PHE A CA 1
ATOM 677 C C . PHE A 1 84 ? -8.132 -20.938 1.616 1.00 26.33 84 PHE A C 1
ATOM 679 O O . PHE A 1 84 ? -8.507 -21.150 0.473 1.00 26.33 84 PHE A O 1
ATOM 686 N N . TYR A 1 85 ? -6.836 -21.018 2.026 1.00 24.66 85 TYR A N 1
ATOM 687 C CA . TYR A 1 85 ? -5.695 -21.949 1.706 1.00 24.66 85 TYR A CA 1
ATOM 688 C C . TYR A 1 85 ? -4.580 -21.735 0.619 1.00 24.66 85 TYR A C 1
ATOM 690 O O . TYR A 1 85 ? -4.808 -21.206 -0.455 1.00 24.66 85 TYR A O 1
ATOM 698 N N . GLU A 1 86 ? -3.372 -22.213 1.018 1.00 23.77 86 GLU A N 1
ATOM 699 C CA . GLU A 1 86 ? -1.935 -22.232 0.565 1.00 23.77 86 GLU A CA 1
ATOM 700 C C . GLU A 1 86 ? -1.562 -22.647 -0.906 1.00 23.77 86 GLU A C 1
ATOM 702 O O . GLU A 1 86 ? -2.344 -23.377 -1.498 1.00 23.77 86 GLU A O 1
ATOM 707 N N . LYS A 1 87 ? -0.389 -22.382 -1.568 1.00 23.58 87 LYS A N 1
ATOM 708 C CA . LYS A 1 87 ? 1.072 -22.332 -1.199 1.00 23.58 87 LYS A CA 1
ATOM 709 C C . LYS A 1 87 ? 2.026 -21.916 -2.401 1.00 23.58 87 LYS A C 1
ATOM 711 O O . LYS A 1 87 ? 1.820 -22.396 -3.505 1.00 23.58 87 LYS A O 1
ATOM 716 N N . VAL A 1 88 ? 3.137 -21.191 -2.110 1.00 23.31 88 VAL A N 1
ATOM 717 C CA . VAL A 1 88 ? 4.554 -21.093 -2.668 1.00 23.31 88 VAL A CA 1
ATOM 718 C C . VAL A 1 88 ? 4.919 -20.962 -4.187 1.00 23.31 88 VAL A C 1
ATOM 720 O O . VAL A 1 88 ? 4.710 -21.912 -4.931 1.00 23.31 88 VAL A O 1
ATOM 723 N N . PHE A 1 89 ? 5.699 -19.923 -4.600 1.00 25.48 89 PHE A N 1
ATOM 724 C CA . PHE A 1 89 ? 7.146 -19.945 -5.033 1.00 25.48 89 PHE A CA 1
ATOM 725 C C . PHE A 1 89 ? 7.693 -18.654 -5.715 1.00 25.48 89 PHE A C 1
ATOM 727 O O . PHE A 1 89 ? 6.967 -17.728 -6.039 1.00 25.48 89 PHE A O 1
ATOM 734 N N . GLN A 1 90 ? 9.030 -18.629 -5.855 1.00 25.80 90 GLN A N 1
ATOM 735 C CA . GLN A 1 90 ? 10.013 -17.530 -5.924 1.00 25.80 90 GLN A CA 1
ATOM 736 C C . GLN A 1 90 ? 10.181 -16.746 -7.251 1.00 25.80 90 GLN A C 1
ATOM 738 O O . GLN A 1 90 ? 10.389 -17.332 -8.313 1.00 25.80 90 GLN A O 1
ATOM 743 N N . ASN A 1 91 ? 10.298 -15.421 -7.093 1.00 34.66 91 ASN A N 1
ATOM 744 C CA . ASN A 1 91 ? 11.340 -14.486 -7.562 1.00 34.66 91 ASN A CA 1
ATOM 745 C C . ASN A 1 91 ? 12.022 -14.762 -8.925 1.00 34.66 91 ASN A C 1
ATOM 747 O O . ASN A 1 91 ? 12.932 -15.594 -9.037 1.00 34.66 91 ASN A O 1
ATOM 751 N N . LYS A 1 92 ? 11.703 -13.939 -9.934 1.00 27.67 92 LYS A N 1
ATOM 752 C CA . LYS A 1 92 ? 12.594 -13.684 -11.080 1.00 27.67 92 LYS A CA 1
ATOM 753 C C . LYS A 1 92 ? 12.632 -12.200 -11.439 1.00 27.67 92 LYS A C 1
ATOM 755 O O . LYS A 1 92 ? 11.629 -11.620 -11.831 1.00 27.67 92 LYS A O 1
ATOM 760 N N . LYS A 1 93 ? 13.852 -11.642 -11.449 1.00 36.06 93 LYS A N 1
ATOM 761 C CA . LYS A 1 93 ? 14.211 -10.377 -12.116 1.00 36.06 93 LYS A CA 1
ATOM 762 C C . LYS A 1 93 ? 13.537 -10.277 -13.488 1.00 36.06 93 LYS A C 1
ATOM 764 O O . LYS A 1 93 ? 13.899 -11.020 -14.405 1.0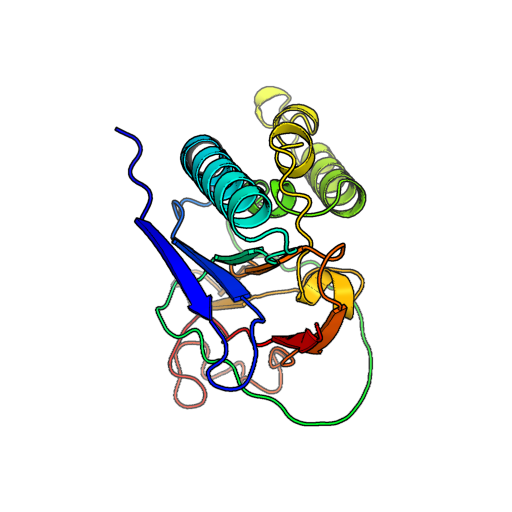0 36.06 93 LYS A O 1
ATOM 769 N N . GLN A 1 94 ? 12.625 -9.325 -13.648 1.00 35.34 94 GLN A N 1
ATOM 770 C CA . GLN A 1 94 ? 12.037 -9.005 -14.943 1.00 35.34 94 GLN A CA 1
ATOM 771 C C . GLN A 1 94 ? 12.752 -7.811 -15.580 1.00 35.34 94 GLN A C 1
ATOM 773 O O . GLN A 1 94 ? 12.920 -6.756 -14.978 1.00 35.34 94 GLN A O 1
ATOM 778 N N . ARG A 1 95 ? 13.191 -8.007 -16.829 1.00 37.94 95 ARG A N 1
ATOM 779 C CA . ARG A 1 95 ? 13.662 -6.947 -17.724 1.00 37.94 95 ARG A CA 1
ATOM 780 C C . ARG A 1 95 ? 12.446 -6.312 -18.396 1.00 37.94 95 ARG A C 1
ATOM 782 O O . ARG A 1 95 ? 11.773 -6.977 -19.180 1.00 37.94 95 ARG A O 1
ATOM 789 N N . GLY A 1 96 ? 12.212 -5.036 -18.118 1.00 32.66 96 GLY A N 1
ATOM 790 C CA . GLY A 1 96 ? 11.280 -4.164 -18.828 1.00 32.66 96 GLY A CA 1
ATOM 791 C C . GLY A 1 96 ? 11.886 -2.765 -18.892 1.00 32.66 96 GLY A C 1
ATOM 792 O O . GLY A 1 96 ? 12.498 -2.304 -17.932 1.00 32.66 96 GLY A O 1
ATOM 793 N N . THR A 1 97 ? 11.797 -2.114 -20.047 1.00 37.31 97 THR A N 1
ATOM 794 C CA . THR A 1 97 ? 12.505 -0.870 -20.374 1.00 37.31 97 THR A CA 1
ATOM 795 C C . THR A 1 97 ? 12.026 0.319 -19.537 1.00 37.31 97 THR A C 1
ATOM 797 O O . THR A 1 97 ? 11.106 1.036 -19.927 1.00 37.31 97 THR A O 1
ATOM 800 N N . LYS A 1 98 ? 12.664 0.495 -18.378 1.00 45.38 98 LYS A N 1
ATOM 801 C CA . LYS A 1 98 ? 13.061 1.721 -17.658 1.00 45.38 98 LYS A CA 1
ATOM 802 C C . LYS A 1 98 ? 13.469 1.233 -16.268 1.00 45.38 98 LYS A C 1
ATOM 804 O O . LYS A 1 98 ? 12.593 0.913 -15.469 1.00 45.38 98 LYS A O 1
ATOM 809 N N . ASP A 1 99 ? 14.777 1.118 -16.040 1.00 49.56 99 ASP A N 1
ATOM 810 C CA . ASP A 1 99 ? 15.431 0.515 -14.863 1.00 49.56 99 ASP A CA 1
ATOM 811 C C . ASP A 1 99 ? 15.237 1.336 -13.571 1.00 49.56 99 ASP A C 1
ATOM 813 O O . ASP A 1 99 ? 16.194 1.745 -12.916 1.00 49.56 99 ASP A O 1
ATOM 817 N N . PHE A 1 100 ? 13.990 1.645 -13.220 1.00 49.53 100 PHE A N 1
ATOM 818 C CA . PHE A 1 100 ? 13.669 2.485 -12.078 1.00 49.53 100 PHE A CA 1
ATOM 819 C C . PHE A 1 100 ? 12.543 1.853 -11.249 1.00 49.53 100 PHE A C 1
ATOM 821 O O . PHE A 1 100 ? 11.366 1.918 -11.616 1.00 49.53 100 PHE A O 1
ATOM 828 N N . GLU A 1 101 ? 12.921 1.213 -10.140 1.00 55.84 101 GLU A N 1
ATOM 829 C CA . GLU A 1 101 ? 11.988 0.647 -9.160 1.00 55.84 101 GLU A CA 1
ATOM 830 C C . GLU A 1 101 ? 11.247 1.785 -8.424 1.00 55.84 101 GLU A C 1
ATOM 832 O O . GLU A 1 101 ? 11.818 2.854 -8.199 1.00 55.84 101 GLU A O 1
ATOM 837 N N . PRO A 1 102 ? 9.962 1.627 -8.066 1.00 53.69 102 PRO A N 1
ATOM 838 C CA . PRO A 1 102 ? 9.170 2.730 -7.532 1.00 53.69 102 PRO A CA 1
ATOM 839 C C . PRO A 1 102 ? 9.386 2.940 -6.016 1.00 53.69 102 PRO A C 1
ATOM 841 O O . PRO A 1 102 ? 8.525 2.629 -5.188 1.00 53.69 102 PRO A O 1
ATOM 844 N N . PHE A 1 103 ? 10.548 3.488 -5.642 1.00 57.00 103 PHE A N 1
ATOM 845 C CA . PHE A 1 103 ? 11.010 3.634 -4.250 1.00 57.00 103 PHE A CA 1
ATOM 846 C C . PHE A 1 103 ? 10.088 4.450 -3.330 1.00 57.00 103 PHE A C 1
ATOM 848 O O . PHE A 1 103 ? 10.087 4.231 -2.119 1.00 57.00 103 PHE A O 1
ATOM 855 N N . ALA A 1 104 ? 9.268 5.367 -3.852 1.00 53.22 104 ALA A N 1
ATOM 856 C CA . ALA A 1 104 ? 8.288 6.091 -3.041 1.00 53.22 104 ALA A CA 1
ATOM 857 C C . ALA A 1 104 ? 7.270 5.158 -2.380 1.00 53.22 104 ALA A C 1
ATOM 859 O O . ALA A 1 104 ? 6.819 5.456 -1.280 1.00 53.22 104 ALA A O 1
ATOM 860 N N . TYR A 1 105 ? 6.921 4.025 -2.985 1.00 55.66 105 TYR A N 1
ATOM 861 C CA . TYR A 1 105 ? 6.050 3.056 -2.318 1.00 55.66 105 TYR A CA 1
ATOM 862 C C . TYR A 1 105 ? 6.816 2.225 -1.290 1.00 55.66 105 TYR A C 1
ATOM 864 O O . TYR A 1 105 ? 6.301 1.975 -0.202 1.00 55.66 105 TYR A O 1
ATOM 872 N N . ALA A 1 106 ? 8.088 1.921 -1.575 1.00 53.25 106 ALA A N 1
ATOM 873 C CA . ALA A 1 106 ? 9.003 1.311 -0.613 1.00 53.25 106 ALA A CA 1
ATOM 874 C C . ALA A 1 106 ? 9.213 2.185 0.642 1.00 53.25 106 ALA A C 1
ATOM 876 O O . ALA A 1 106 ? 9.481 1.673 1.721 1.00 53.25 106 ALA A O 1
ATOM 877 N N . SER A 1 107 ? 9.026 3.503 0.532 1.00 50.81 107 SER A N 1
ATOM 878 C CA . SER A 1 107 ? 9.083 4.406 1.686 1.00 50.81 107 SER A CA 1
ATOM 879 C C . SER A 1 107 ? 7.898 4.328 2.652 1.00 50.81 107 SER A C 1
ATOM 881 O O . SER A 1 107 ? 7.950 4.878 3.757 1.00 50.81 107 SER A O 1
ATOM 883 N N . ILE A 1 108 ? 6.806 3.697 2.216 1.00 54.78 108 ILE A N 1
ATOM 884 C CA . ILE A 1 108 ? 5.580 3.539 3.001 1.00 54.78 108 ILE A CA 1
ATOM 885 C C . ILE A 1 108 ? 5.638 2.241 3.829 1.00 54.78 108 ILE A C 1
ATOM 887 O O . ILE A 1 108 ? 4.978 2.157 4.863 1.00 54.78 108 ILE A O 1
ATOM 891 N N . ILE A 1 109 ? 6.450 1.262 3.413 1.00 53.81 109 ILE A N 1
ATOM 892 C CA . ILE A 1 109 ? 6.638 -0.046 4.068 1.00 53.81 109 ILE A CA 1
ATOM 893 C C . ILE A 1 109 ? 7.792 -0.036 5.088 1.00 53.81 109 ILE A C 1
ATOM 895 O O . ILE A 1 109 ? 8.469 0.977 5.273 1.00 53.81 109 ILE A O 1
ATOM 899 N N . SER A 1 110 ? 7.977 -1.155 5.801 1.00 53.19 110 SER A N 1
ATOM 900 C CA . SER A 1 110 ? 9.008 -1.312 6.834 1.00 53.19 110 SER A CA 1
ATOM 901 C C . SER A 1 110 ? 10.428 -1.139 6.283 1.00 53.19 110 SER A C 1
ATOM 903 O O . SER A 1 110 ? 10.715 -1.402 5.111 1.00 53.19 110 SER A O 1
ATOM 905 N N . SER A 1 111 ? 11.333 -0.707 7.162 1.00 58.12 111 SER A N 1
ATOM 906 C CA . SER A 1 111 ? 12.694 -0.298 6.814 1.00 58.12 111 SER A CA 1
ATOM 907 C C . SER A 1 111 ? 13.544 -1.403 6.178 1.00 58.12 111 SER A C 1
ATOM 909 O O . SER A 1 111 ? 14.427 -1.102 5.384 1.00 58.12 111 SER A O 1
ATOM 911 N N . GLU A 1 112 ? 13.265 -2.677 6.446 1.00 58.72 112 GLU A N 1
ATOM 912 C CA . GLU A 1 112 ? 14.056 -3.817 5.958 1.00 58.72 112 GLU A CA 1
ATOM 913 C C . GLU A 1 112 ? 13.889 -4.063 4.450 1.00 58.72 112 GLU A C 1
ATOM 915 O O . GLU A 1 112 ? 14.882 -4.146 3.723 1.00 58.72 112 GLU A O 1
ATOM 920 N N . VAL A 1 113 ? 12.644 -4.118 3.958 1.00 57.91 113 VAL A N 1
ATOM 921 C CA . VAL A 1 113 ? 12.349 -4.291 2.521 1.00 57.91 113 VAL A CA 1
ATOM 922 C C . VAL A 1 113 ? 12.796 -3.060 1.741 1.00 57.91 113 VAL A C 1
ATOM 924 O O . VAL A 1 113 ? 13.393 -3.181 0.671 1.00 57.91 113 VAL A O 1
ATOM 927 N N . MET A 1 114 ? 12.568 -1.875 2.313 1.00 61.25 114 MET A N 1
ATOM 928 C CA . MET A 1 114 ? 13.074 -0.621 1.772 1.00 61.25 114 MET A CA 1
ATOM 929 C C . MET A 1 114 ? 14.598 -0.693 1.601 1.00 61.25 114 MET A C 1
ATOM 931 O O . MET A 1 114 ? 15.091 -0.555 0.486 1.00 61.25 114 MET A O 1
ATOM 935 N N . ASN A 1 115 ? 15.352 -0.996 2.659 1.00 64.69 115 ASN A N 1
ATOM 936 C CA . ASN A 1 115 ? 16.815 -1.046 2.601 1.00 64.69 115 ASN A CA 1
ATOM 937 C C . ASN A 1 115 ? 17.330 -2.024 1.531 1.00 64.69 115 ASN A C 1
ATOM 939 O O . ASN A 1 115 ? 18.240 -1.672 0.779 1.00 64.69 115 ASN A O 1
ATOM 943 N N . ALA A 1 116 ? 16.711 -3.200 1.392 1.00 64.75 116 ALA A N 1
ATOM 944 C CA . ALA A 1 116 ? 17.089 -4.176 0.369 1.00 64.75 116 ALA A CA 1
ATOM 945 C C . ALA A 1 116 ? 16.905 -3.646 -1.070 1.00 64.75 116 ALA A C 1
ATOM 947 O O . ALA A 1 116 ? 17.777 -3.855 -1.921 1.00 64.75 116 ALA A O 1
ATOM 948 N N . LEU A 1 117 ? 15.811 -2.924 -1.343 1.00 63.88 117 LEU A N 1
ATOM 949 C CA . LEU A 1 117 ? 15.552 -2.310 -2.654 1.00 63.88 117 LEU A CA 1
ATOM 950 C C . LEU A 1 117 ? 16.550 -1.181 -2.954 1.00 63.88 117 LEU A C 1
ATOM 952 O O . LEU A 1 117 ? 17.132 -1.133 -4.040 1.00 63.88 117 LEU A O 1
ATOM 956 N N . PHE A 1 118 ? 16.831 -0.318 -1.971 1.00 66.56 118 PHE A N 1
ATOM 957 C CA . PHE A 1 118 ? 17.825 0.752 -2.121 1.00 66.56 118 PHE A CA 1
ATOM 958 C C . PHE A 1 118 ? 19.228 0.207 -2.386 1.00 66.56 118 PHE A C 1
ATOM 960 O O . PHE A 1 118 ? 19.948 0.728 -3.241 1.00 66.56 118 PHE A O 1
ATOM 967 N N . GLU A 1 119 ? 19.622 -0.857 -1.687 1.00 70.75 119 GLU A N 1
ATOM 968 C CA . GLU A 1 119 ? 20.899 -1.518 -1.936 1.00 70.75 119 GLU A CA 1
ATOM 969 C C . GLU A 1 119 ? 20.980 -2.118 -3.341 1.00 70.75 119 GLU A C 1
ATOM 971 O O . GLU A 1 119 ? 22.019 -1.999 -3.993 1.00 70.75 119 GLU A O 1
ATOM 976 N N . SER A 1 120 ? 19.909 -2.765 -3.807 1.00 68.94 120 SER A N 1
ATOM 977 C CA . SER A 1 120 ? 19.837 -3.343 -5.154 1.00 68.94 120 SER A CA 1
ATOM 978 C C . SER A 1 120 ? 19.998 -2.264 -6.231 1.00 68.94 120 SER A C 1
ATOM 980 O O . SER A 1 120 ? 20.811 -2.416 -7.146 1.00 68.94 120 SER A O 1
ATOM 982 N N . HIS A 1 121 ? 19.298 -1.138 -6.077 1.00 69.56 121 HIS A N 1
ATOM 983 C CA . HIS A 1 121 ? 19.360 -0.004 -6.997 1.00 69.56 121 HIS A CA 1
ATOM 984 C C . HIS A 1 121 ? 20.721 0.689 -7.009 1.00 69.56 121 HIS A C 1
ATOM 986 O O . HIS A 1 121 ? 21.319 0.889 -8.062 1.00 69.56 121 HIS A O 1
ATOM 992 N N . ASN A 1 122 ? 21.268 1.000 -5.833 1.00 73.38 122 ASN A N 1
ATOM 993 C CA . ASN A 1 122 ? 22.559 1.680 -5.741 1.00 73.38 122 ASN A CA 1
ATOM 994 C C . ASN A 1 122 ? 23.719 0.827 -6.278 1.00 73.38 122 ASN A C 1
ATOM 996 O O . ASN A 1 122 ? 24.752 1.377 -6.656 1.00 73.38 122 ASN A O 1
ATOM 1000 N N . LYS A 1 123 ? 23.557 -0.504 -6.323 1.00 76.62 123 LYS A N 1
ATOM 1001 C CA . LYS A 1 123 ? 24.497 -1.430 -6.975 1.00 76.62 123 LYS A CA 1
ATOM 1002 C C . LYS A 1 123 ? 24.334 -1.476 -8.499 1.00 76.62 123 LYS A C 1
ATOM 1004 O O . LYS A 1 123 ? 25.281 -1.875 -9.174 1.00 76.62 123 LYS A O 1
ATOM 1009 N N . SER A 1 124 ? 23.165 -1.131 -9.046 1.00 67.50 124 SER A N 1
ATOM 1010 C CA . SER A 1 124 ? 22.893 -1.192 -10.490 1.00 67.50 124 SER A CA 1
ATOM 1011 C C . SER A 1 124 ? 23.214 0.108 -11.233 1.00 67.50 124 SER A C 1
ATOM 1013 O O . SER A 1 124 ? 23.471 0.063 -12.437 1.00 67.50 124 SER A O 1
ATOM 1015 N N . VAL A 1 125 ? 23.255 1.247 -10.537 1.00 71.19 125 VAL A N 1
ATOM 1016 C CA . VAL A 1 125 ? 23.619 2.551 -11.112 1.00 71.19 125 VAL A CA 1
ATOM 1017 C C . VAL A 1 125 ? 25.129 2.806 -11.043 1.00 71.19 125 VAL A C 1
ATOM 1019 O O . VAL A 1 125 ? 25.786 2.535 -10.041 1.00 71.19 125 VAL A O 1
ATOM 1022 N N . SER A 1 126 ? 25.701 3.340 -12.126 1.00 69.75 126 SER A N 1
ATOM 1023 C CA . SER A 1 126 ? 27.143 3.613 -12.237 1.00 69.75 126 SER A CA 1
ATOM 1024 C C . SER A 1 126 ? 27.531 5.051 -11.887 1.00 69.75 126 SER A C 1
ATOM 1026 O O . SER A 1 126 ? 28.686 5.305 -11.547 1.00 69.75 126 SER A O 1
ATOM 1028 N N . LYS A 1 127 ? 26.590 5.996 -11.961 1.00 69.56 127 LYS A N 1
ATOM 1029 C CA . LYS A 1 127 ? 26.823 7.406 -11.644 1.00 69.56 127 LYS A CA 1
ATOM 1030 C C . LYS A 1 127 ? 26.399 7.722 -10.215 1.00 69.56 127 LYS A C 1
ATOM 1032 O O . LYS A 1 127 ? 25.319 7.334 -9.784 1.00 69.56 127 LYS A O 1
ATOM 1037 N N . GLU A 1 128 ? 27.221 8.490 -9.504 1.00 71.06 128 GLU A N 1
ATOM 1038 C CA . GLU A 1 128 ? 26.953 8.866 -8.109 1.00 71.06 128 GLU A CA 1
ATOM 1039 C C . GLU A 1 128 ? 25.695 9.735 -7.955 1.00 71.06 128 GLU A C 1
ATOM 1041 O O . GLU A 1 128 ? 24.980 9.615 -6.969 1.00 71.06 128 GLU A O 1
ATOM 1046 N N . GLU A 1 129 ? 25.396 10.57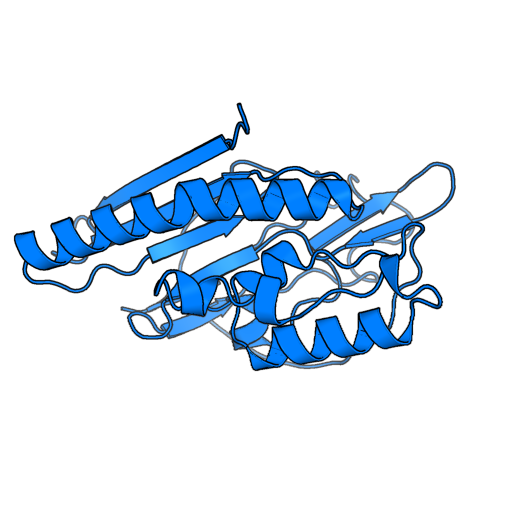6 -8.949 1.00 65.88 129 GLU A N 1
ATOM 1047 C CA . GLU A 1 129 ? 24.214 11.453 -8.978 1.00 65.88 129 GLU A CA 1
ATOM 1048 C C . GLU A 1 129 ? 22.877 10.699 -9.071 1.00 65.88 129 GLU A C 1
ATOM 1050 O O . GLU A 1 129 ? 21.839 11.247 -8.696 1.00 65.88 129 GLU A O 1
ATOM 1055 N N . ASP A 1 130 ? 22.918 9.447 -9.536 1.00 63.31 130 ASP A N 1
ATOM 1056 C CA . ASP A 1 130 ? 21.756 8.568 -9.675 1.00 63.31 130 ASP A CA 1
ATOM 1057 C C . ASP A 1 130 ? 21.556 7.665 -8.445 1.00 63.31 130 ASP A C 1
ATOM 1059 O O . ASP A 1 130 ? 20.509 7.031 -8.317 1.00 63.31 130 ASP A O 1
ATOM 1063 N N . LYS A 1 131 ? 22.525 7.612 -7.515 1.00 67.12 131 LYS A N 1
ATOM 1064 C CA . LYS A 1 131 ? 22.367 6.863 -6.262 1.00 67.12 131 LYS A CA 1
ATOM 1065 C C . LYS A 1 131 ? 21.344 7.538 -5.357 1.00 67.12 131 LYS A C 1
ATOM 1067 O O . LYS A 1 131 ? 21.315 8.759 -5.199 1.00 67.12 131 LYS A O 1
ATOM 1072 N N . LEU A 1 132 ? 20.531 6.720 -4.702 1.00 67.44 132 LEU A N 1
ATOM 1073 C CA . LEU A 1 132 ? 19.501 7.168 -3.777 1.00 67.44 132 LEU A CA 1
ATOM 1074 C C . LEU A 1 132 ? 19.953 6.960 -2.328 1.00 67.44 132 LEU A C 1
ATOM 1076 O O . LEU A 1 132 ? 20.515 5.924 -1.982 1.00 67.44 132 LEU A O 1
ATOM 1080 N N . ASP A 1 133 ? 19.686 7.932 -1.458 1.00 67.31 133 ASP A N 1
ATOM 1081 C CA . ASP A 1 133 ? 19.973 7.828 -0.022 1.00 67.31 133 ASP A CA 1
ATOM 1082 C C . ASP A 1 133 ? 18.746 7.271 0.724 1.00 67.31 133 ASP A C 1
ATOM 1084 O O . ASP A 1 133 ? 17.738 7.977 0.789 1.00 67.31 133 ASP A O 1
ATOM 1088 N N . PRO A 1 134 ? 18.807 6.070 1.339 1.00 62.38 134 PRO A N 1
ATOM 1089 C CA . PRO A 1 134 ? 17.688 5.476 2.081 1.00 62.38 134 PRO A CA 1
ATOM 1090 C C . PRO A 1 134 ? 17.117 6.394 3.170 1.00 62.38 134 PRO A C 1
ATOM 1092 O O . PRO A 1 134 ? 15.913 6.383 3.431 1.00 62.38 134 PRO A O 1
ATOM 1095 N N . LYS A 1 135 ? 17.948 7.254 3.777 1.00 62.88 135 LYS A N 1
ATOM 1096 C CA . LYS A 1 135 ? 17.501 8.204 4.811 1.00 62.88 135 LYS A CA 1
ATOM 1097 C C . LYS A 1 135 ? 16.550 9.261 4.260 1.00 62.88 135 LYS A C 1
ATOM 1099 O O . LYS A 1 135 ? 15.717 9.782 4.999 1.00 62.88 135 LYS A O 1
ATOM 1104 N N . GLN A 1 136 ? 16.634 9.561 2.965 1.00 59.00 136 GLN A N 1
ATOM 1105 C CA . GLN A 1 136 ? 15.684 10.447 2.293 1.00 59.00 136 GLN A CA 1
ATOM 1106 C C . GLN A 1 136 ? 14.325 9.782 2.066 1.00 59.00 136 GLN A C 1
ATOM 1108 O O . GLN A 1 136 ? 13.405 10.490 1.667 1.00 59.00 136 GLN A O 1
ATOM 1113 N N . PHE A 1 137 ? 14.197 8.472 2.314 1.00 53.41 137 PHE A N 1
ATOM 1114 C CA . PHE A 1 137 ? 13.013 7.660 2.037 1.00 53.41 137 PHE A CA 1
ATOM 1115 C C . PHE A 1 137 ? 12.448 6.926 3.264 1.00 53.41 137 PHE A C 1
ATOM 1117 O O . PHE A 1 137 ? 11.459 6.222 3.127 1.00 53.41 137 PHE A O 1
ATOM 1124 N N . ALA A 1 138 ? 12.963 7.146 4.477 1.00 56.94 138 ALA A N 1
ATOM 1125 C CA . ALA A 1 138 ? 12.386 6.619 5.723 1.00 56.94 138 ALA A CA 1
ATOM 1126 C C . ALA A 1 138 ? 11.097 7.374 6.149 1.00 56.94 138 ALA A C 1
ATOM 1128 O O . ALA A 1 138 ? 11.010 7.953 7.233 1.00 56.94 138 ALA A O 1
ATOM 1129 N N . TYR A 1 139 ? 10.099 7.460 5.263 1.00 58.69 139 TYR A N 1
ATOM 1130 C CA . TYR A 1 139 ? 8.926 8.325 5.445 1.00 58.69 139 TYR A CA 1
ATOM 1131 C C . TYR A 1 139 ? 7.891 7.762 6.424 1.00 58.69 139 TYR A C 1
ATOM 1133 O O . TYR A 1 139 ? 7.277 8.546 7.152 1.00 58.69 139 TYR A O 1
ATOM 1141 N N . SER A 1 140 ? 7.710 6.440 6.479 1.00 53.66 140 SER A N 1
ATOM 1142 C CA . SER A 1 140 ? 6.847 5.787 7.474 1.00 53.66 140 SER A CA 1
ATOM 1143 C C . SER A 1 140 ? 7.292 6.111 8.908 1.00 53.66 140 SER A C 1
ATOM 1145 O O . SER A 1 140 ? 6.463 6.525 9.722 1.00 53.66 140 SER A O 1
ATOM 1147 N N . GLU A 1 141 ? 8.601 6.037 9.171 1.00 56.69 141 GLU A N 1
ATOM 1148 C CA . GLU A 1 141 ? 9.237 6.419 10.439 1.00 56.69 141 GLU A CA 1
ATOM 1149 C C . GLU A 1 141 ? 9.170 7.934 10.683 1.00 56.69 141 GLU A C 1
ATOM 1151 O O . GLU A 1 141 ? 8.822 8.373 11.778 1.00 56.69 141 GLU A O 1
ATOM 1156 N N . LYS A 1 142 ? 9.428 8.753 9.652 1.00 59.91 142 LYS A N 1
ATOM 1157 C CA . LYS A 1 142 ? 9.408 10.223 9.756 1.00 59.91 142 LYS A CA 1
ATOM 1158 C C . LYS A 1 142 ? 8.037 10.795 10.129 1.00 59.91 142 LYS A C 1
ATOM 1160 O O . LYS A 1 142 ? 7.980 11.824 10.799 1.00 59.91 142 LYS A O 1
ATOM 1165 N N . TRP A 1 143 ? 6.948 10.170 9.682 1.00 62.38 143 TRP A N 1
ATOM 1166 C CA . TRP A 1 143 ? 5.582 10.662 9.912 1.00 62.38 143 TRP A CA 1
ATOM 1167 C C . TRP A 1 143 ? 4.776 9.815 10.907 1.00 62.38 143 TRP A C 1
ATOM 1169 O O . TRP A 1 143 ? 3.624 10.139 11.187 1.00 62.38 143 TRP A O 1
ATOM 1179 N N . GLY A 1 144 ? 5.357 8.742 11.453 1.00 63.75 144 GLY A N 1
ATOM 1180 C CA . GLY A 1 144 ? 4.752 7.937 12.520 1.00 63.75 144 GLY A CA 1
ATOM 1181 C C . GLY A 1 144 ? 3.478 7.186 12.119 1.00 63.75 144 GLY A C 1
ATOM 1182 O O . GLY A 1 144 ? 2.663 6.849 12.981 1.00 63.75 144 GLY A O 1
ATOM 1183 N N . VAL A 1 145 ? 3.266 6.949 10.820 1.00 71.12 145 VAL A N 1
ATOM 1184 C CA . VAL A 1 145 ? 2.069 6.250 10.315 1.00 71.12 145 VAL A CA 1
ATOM 1185 C C . VAL A 1 145 ? 2.208 4.725 10.405 1.00 71.12 145 VAL A C 1
ATOM 1187 O O . VAL A 1 145 ? 1.181 4.050 10.446 1.00 71.12 145 VAL A O 1
ATOM 1190 N N . ASN A 1 146 ? 3.445 4.209 10.519 1.00 79.44 146 ASN A N 1
ATOM 1191 C CA . ASN A 1 146 ? 3.806 2.797 10.740 1.00 79.44 146 ASN A CA 1
ATOM 1192 C C . ASN A 1 146 ? 2.943 1.822 9.927 1.00 79.44 146 ASN A C 1
ATOM 1194 O O . ASN A 1 146 ? 2.160 1.044 10.475 1.00 79.44 146 ASN A O 1
ATOM 1198 N N . LEU A 1 147 ? 3.067 1.921 8.605 1.00 83.19 147 LEU A N 1
ATOM 1199 C CA . LEU A 1 147 ? 2.291 1.137 7.658 1.00 83.19 147 LEU A CA 1
ATOM 1200 C C . LEU A 1 147 ? 3.071 -0.095 7.186 1.00 83.19 147 LEU A C 1
ATOM 1202 O O . LEU A 1 147 ? 4.301 -0.127 7.168 1.00 83.19 147 LEU A O 1
ATOM 1206 N N . SER A 1 148 ? 2.333 -1.126 6.801 1.00 84.62 148 SER A N 1
ATOM 1207 C CA . SER A 1 148 ? 2.846 -2.354 6.194 1.00 84.62 148 SER A CA 1
ATOM 1208 C C . SER A 1 148 ? 2.054 -2.650 4.925 1.00 84.62 148 SER A C 1
ATOM 1210 O O . SER A 1 148 ? 0.861 -2.356 4.869 1.00 84.62 148 SER A O 1
ATOM 1212 N N . SER A 1 149 ? 2.702 -3.204 3.899 1.00 86.50 149 SER A N 1
ATOM 1213 C CA . SER A 1 149 ? 2.006 -3.708 2.709 1.00 86.50 149 SER A CA 1
ATOM 1214 C C . SER A 1 149 ? 1.347 -5.041 3.039 1.00 86.50 149 SER A C 1
ATOM 1216 O O . SER A 1 149 ? 1.991 -5.926 3.598 1.00 86.50 149 SER A O 1
ATOM 1218 N N . ALA A 1 150 ? 0.071 -5.190 2.689 1.00 89.00 150 ALA A N 1
ATOM 1219 C CA . ALA A 1 150 ? -0.665 -6.436 2.875 1.00 89.00 150 ALA A CA 1
ATOM 1220 C C . ALA A 1 150 ? -0.016 -7.604 2.118 1.00 89.00 150 ALA A C 1
ATOM 1222 O O . ALA A 1 150 ? 0.093 -8.700 2.655 1.00 89.00 150 ALA A O 1
ATOM 1223 N N . TYR A 1 151 ? 0.462 -7.371 0.893 1.00 87.00 151 TYR A N 1
ATOM 1224 C CA . TYR A 1 151 ? 1.068 -8.431 0.087 1.00 87.00 151 TYR A CA 1
ATOM 1225 C C . TYR A 1 151 ? 2.458 -8.789 0.609 1.00 87.00 151 TYR A C 1
ATOM 1227 O O . TYR A 1 151 ? 2.753 -9.970 0.759 1.00 87.00 151 TYR A O 1
ATOM 1235 N N . SER A 1 152 ? 3.264 -7.792 0.987 1.00 84.56 152 SER A N 1
ATOM 1236 C CA . SER A 1 152 ? 4.563 -8.040 1.623 1.00 84.56 152 SER A CA 1
ATOM 1237 C C . SER A 1 152 ? 4.432 -8.779 2.955 1.00 84.56 152 SER A C 1
ATOM 1239 O O . SER A 1 152 ? 5.183 -9.715 3.207 1.00 84.56 152 SER A O 1
ATOM 1241 N N . GLU A 1 153 ? 3.440 -8.439 3.784 1.00 85.94 153 GLU A N 1
ATOM 1242 C CA . GLU A 1 153 ? 3.163 -9.170 5.027 1.00 85.94 153 GLU A CA 1
ATOM 1243 C C . GLU A 1 153 ? 2.768 -10.632 4.755 1.00 85.94 153 GLU A C 1
ATOM 1245 O O . GLU A 1 153 ? 3.233 -11.529 5.455 1.00 85.94 153 GLU A O 1
ATOM 1250 N N . ALA A 1 154 ? 1.948 -10.893 3.731 1.00 86.12 154 ALA A N 1
ATOM 1251 C CA . ALA A 1 154 ? 1.526 -12.251 3.390 1.00 86.12 154 ALA A CA 1
ATOM 1252 C C . ALA A 1 154 ? 2.635 -13.105 2.753 1.00 86.12 154 ALA A C 1
ATOM 1254 O O . ALA A 1 154 ? 2.728 -14.302 3.022 1.00 86.12 154 ALA A O 1
ATOM 1255 N N . LEU A 1 155 ? 3.446 -12.509 1.879 1.00 81.69 155 LEU A N 1
ATOM 1256 C CA . LEU A 1 155 ? 4.420 -13.209 1.034 1.00 81.69 155 LEU A CA 1
ATOM 1257 C C . LEU A 1 155 ? 5.861 -13.090 1.548 1.00 81.69 155 LEU A C 1
ATOM 1259 O O . LEU A 1 155 ? 6.769 -13.691 0.975 1.00 81.69 155 LEU A O 1
ATOM 1263 N N . SER A 1 156 ? 6.091 -12.301 2.602 1.00 81.00 156 SER A N 1
ATOM 1264 C CA . SER A 1 156 ? 7.417 -11.828 3.044 1.00 81.00 156 SER A CA 1
ATOM 1265 C C . SER A 1 156 ? 8.182 -11.000 1.995 1.00 81.00 156 SER A C 1
ATOM 1267 O O . SER A 1 156 ? 9.355 -10.678 2.185 1.00 81.00 156 SER A O 1
ATOM 1269 N N . THR A 1 157 ? 7.546 -10.668 0.871 1.00 77.19 157 THR A N 1
ATOM 1270 C CA . THR A 1 157 ? 8.090 -9.854 -0.219 1.00 77.19 157 THR A CA 1
ATOM 1271 C C . THR A 1 157 ? 6.948 -9.271 -1.054 1.00 77.19 157 THR A C 1
ATOM 1273 O O . THR A 1 157 ? 5.837 -9.793 -1.030 1.00 77.19 157 THR A O 1
ATOM 1276 N N . GLU A 1 158 ? 7.187 -8.185 -1.784 1.00 83.25 158 GLU A N 1
ATOM 1277 C CA . GLU A 1 158 ? 6.175 -7.657 -2.708 1.00 83.25 158 GLU A CA 1
ATOM 1278 C C . GLU A 1 158 ? 5.999 -8.589 -3.921 1.00 83.25 158 GLU A C 1
ATOM 1280 O O . GLU A 1 158 ? 6.950 -9.277 -4.301 1.00 83.25 158 GLU A O 1
ATOM 1285 N N . PRO A 1 159 ? 4.811 -8.624 -4.556 1.00 82.44 159 PRO A N 1
ATOM 1286 C CA . PRO A 1 159 ? 4.608 -9.431 -5.752 1.00 82.44 159 PRO A CA 1
ATOM 1287 C C . PRO A 1 159 ? 5.494 -8.934 -6.900 1.00 82.44 159 PRO A C 1
ATOM 1289 O O . PRO A 1 159 ? 5.862 -7.758 -6.950 1.00 82.44 159 PRO A O 1
ATOM 1292 N N . ASP A 1 160 ? 5.788 -9.816 -7.859 1.00 81.19 160 ASP A N 1
ATOM 1293 C CA . ASP A 1 160 ? 6.628 -9.487 -9.022 1.00 81.19 160 ASP A CA 1
ATOM 1294 C C . ASP A 1 160 ? 6.005 -8.388 -9.907 1.00 81.19 160 ASP A C 1
ATOM 1296 O O . ASP A 1 16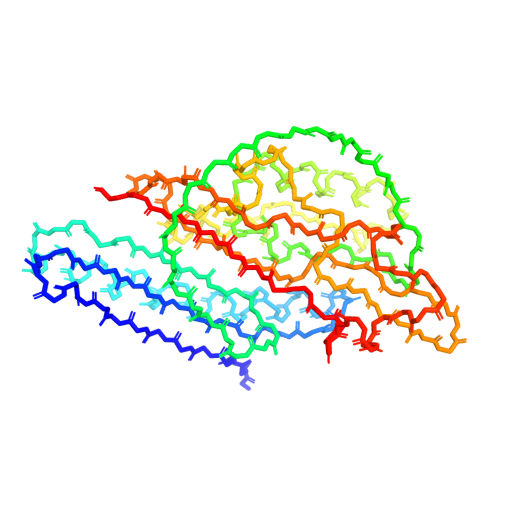0 ? 6.717 -7.625 -10.564 1.00 81.19 160 ASP A O 1
ATOM 1300 N N . TYR A 1 161 ? 4.671 -8.311 -9.951 1.00 85.06 161 TYR A N 1
ATOM 1301 C CA . TYR A 1 161 ? 3.928 -7.287 -10.680 1.00 85.06 161 TYR A CA 1
ATOM 1302 C C . TYR A 1 161 ? 2.512 -7.108 -10.124 1.00 85.06 161 TYR A C 1
ATOM 1304 O O . TYR A 1 161 ? 1.867 -8.058 -9.695 1.00 85.06 161 TYR A O 1
ATOM 1312 N N . THR A 1 162 ? 1.997 -5.886 -10.226 1.00 86.44 162 THR A N 1
ATOM 1313 C CA . THR A 1 162 ? 0.568 -5.545 -10.083 1.00 86.44 162 THR A CA 1
ATOM 1314 C C . THR A 1 162 ? 0.007 -4.944 -11.367 1.00 86.44 162 THR A C 1
ATOM 1316 O O . THR A 1 162 ? -1.203 -4.868 -11.545 1.00 86.44 162 THR A O 1
ATOM 1319 N N . SER A 1 163 ? 0.884 -4.563 -12.296 1.00 85.44 163 SER A N 1
ATOM 1320 C CA . SER A 1 163 ? 0.560 -4.086 -13.630 1.00 85.44 163 SER A CA 1
ATOM 1321 C C . SER A 1 163 ? 1.379 -4.825 -14.674 1.00 85.44 163 SER A C 1
ATOM 1323 O O . SER A 1 163 ? 2.592 -4.998 -14.519 1.00 85.44 163 SER A O 1
ATOM 1325 N N . TRP A 1 164 ? 0.723 -5.213 -15.762 1.00 85.81 164 TRP A N 1
ATOM 1326 C CA . TRP A 1 164 ? 1.349 -5.859 -16.905 1.00 85.81 164 TRP A CA 1
ATOM 1327 C C . TRP A 1 164 ? 0.760 -5.287 -18.189 1.00 85.81 164 TRP A C 1
ATOM 1329 O O . TRP A 1 164 ? -0.404 -5.485 -18.490 1.00 85.81 164 TRP A O 1
ATOM 1339 N N . LYS A 1 165 ? 1.562 -4.569 -18.973 1.00 81.38 165 LYS A N 1
ATOM 1340 C CA . LYS A 1 165 ? 1.094 -3.857 -20.162 1.00 81.38 165 LYS A CA 1
ATOM 1341 C C . LYS A 1 165 ? 1.927 -4.202 -21.388 1.00 81.38 165 LYS A C 1
ATOM 1343 O O . LYS A 1 165 ? 3.158 -4.218 -21.336 1.00 81.38 165 LYS A O 1
ATOM 1348 N N . LYS A 1 166 ? 1.263 -4.397 -22.529 1.00 77.62 166 LYS A N 1
ATOM 1349 C CA . LYS A 1 166 ? 1.940 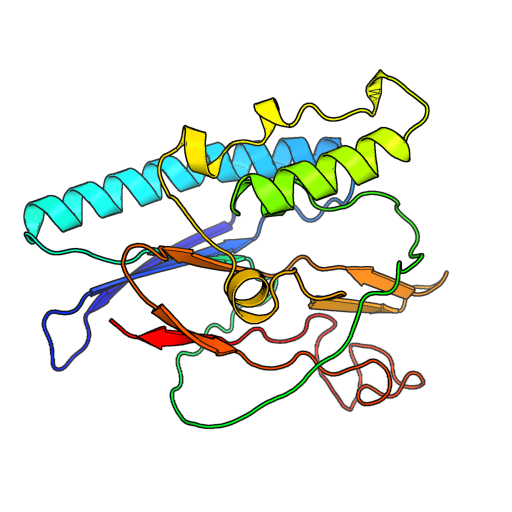-4.493 -23.830 1.00 77.62 166 LYS A CA 1
ATOM 1350 C C . LYS A 1 166 ? 2.278 -3.103 -24.381 1.00 77.62 166 LYS A C 1
ATOM 1352 O O . LYS A 1 166 ? 1.440 -2.199 -24.395 1.00 77.62 166 LYS A O 1
ATOM 1357 N N . ARG A 1 167 ? 3.502 -2.934 -24.880 1.00 76.56 167 ARG A N 1
ATOM 1358 C CA . ARG A 1 167 ? 3.981 -1.738 -25.590 1.00 76.56 167 ARG A CA 1
ATOM 1359 C C . ARG A 1 167 ? 4.373 -2.088 -27.023 1.00 76.56 167 ARG A C 1
ATOM 1361 O O . ARG A 1 167 ? 4.461 -3.256 -27.384 1.00 76.56 167 ARG A O 1
ATOM 1368 N N . LYS A 1 168 ? 4.626 -1.054 -27.834 1.00 73.88 168 LYS A N 1
ATOM 1369 C CA . LYS A 1 168 ? 5.159 -1.221 -29.197 1.00 73.88 168 LYS A CA 1
ATOM 1370 C C . LYS A 1 168 ? 6.503 -1.964 -29.196 1.00 73.88 168 LYS A C 1
ATOM 1372 O O . LYS A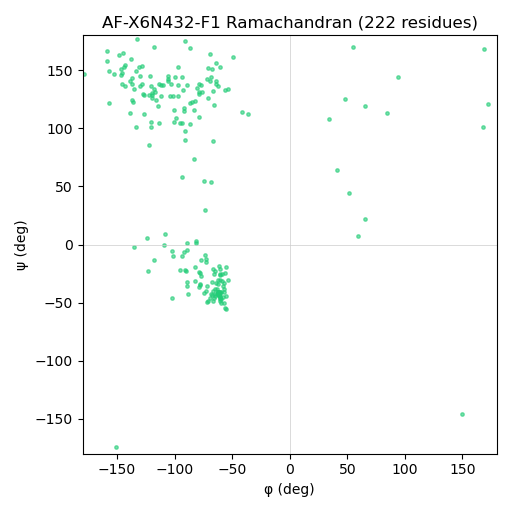 1 168 ? 6.714 -2.795 -30.067 1.00 73.88 168 LYS A O 1
ATOM 1377 N N . ASP A 1 169 ? 7.330 -1.724 -28.175 1.00 71.69 169 ASP A N 1
ATOM 1378 C CA . ASP A 1 169 ? 8.714 -2.213 -28.100 1.00 71.69 169 ASP A CA 1
ATOM 1379 C C . ASP A 1 169 ? 8.922 -3.341 -27.070 1.00 71.69 169 ASP A C 1
ATOM 1381 O O . ASP A 1 169 ? 10.056 -3.715 -26.782 1.00 71.69 169 ASP A O 1
ATOM 1385 N N . GLY A 1 170 ? 7.846 -3.890 -26.489 1.00 75.38 170 GLY A N 1
ATOM 1386 C CA . GLY A 1 170 ? 7.960 -4.982 -25.521 1.00 75.38 170 GLY A CA 1
ATOM 1387 C C . GLY A 1 170 ? 6.868 -5.016 -24.458 1.00 75.38 170 GLY A C 1
ATOM 1388 O O . GLY A 1 170 ? 5.702 -4.711 -24.717 1.00 75.38 170 GLY A O 1
ATOM 1389 N N . ILE A 1 171 ? 7.262 -5.437 -23.257 1.00 80.19 171 ILE A N 1
ATOM 1390 C CA . ILE A 1 171 ? 6.380 -5.674 -22.117 1.00 80.19 171 ILE A CA 1
ATOM 1391 C C . ILE A 1 171 ? 6.834 -4.808 -20.941 1.00 80.19 171 ILE A C 1
ATOM 1393 O O . ILE A 1 171 ? 7.992 -4.856 -20.530 1.00 80.19 171 ILE A O 1
ATOM 1397 N N . ASP A 1 172 ? 5.881 -4.079 -20.378 1.00 77.62 172 ASP A N 1
ATOM 1398 C CA . ASP A 1 172 ? 6.016 -3.300 -19.154 1.00 77.62 172 ASP A CA 1
ATOM 1399 C C . ASP A 1 172 ? 5.392 -4.108 -18.004 1.00 77.62 172 ASP A C 1
ATOM 1401 O O . ASP A 1 172 ? 4.182 -4.337 -18.023 1.00 77.62 172 ASP A O 1
ATOM 1405 N N . LYS A 1 173 ? 6.176 -4.526 -17.003 1.00 81.44 173 LYS A N 1
ATOM 1406 C CA . LYS A 1 173 ? 5.675 -5.189 -15.784 1.00 81.44 173 LYS A CA 1
ATOM 1407 C C . LYS A 1 173 ? 6.203 -4.491 -14.544 1.00 81.44 173 LYS A C 1
ATOM 1409 O O . LYS A 1 173 ? 7.396 -4.207 -14.467 1.00 81.44 173 LYS A O 1
ATOM 1414 N N . TYR A 1 174 ? 5.301 -4.158 -13.625 1.00 78.94 174 TYR A N 1
ATOM 1415 C CA . TYR A 1 174 ? 5.632 -3.346 -12.459 1.00 78.94 174 TYR A CA 1
ATOM 1416 C C . TYR A 1 174 ? 4.710 -3.634 -11.279 1.00 78.94 174 TYR A C 1
ATOM 1418 O O . TYR A 1 174 ? 3.511 -3.826 -11.467 1.00 78.94 174 TYR A O 1
ATOM 1426 N N . THR A 1 175 ? 5.253 -3.535 -10.070 1.00 82.31 175 THR A N 1
ATOM 1427 C CA . THR A 1 175 ? 4.496 -3.451 -8.813 1.00 82.31 175 THR A CA 1
ATOM 1428 C C . THR A 1 175 ? 4.352 -1.985 -8.444 1.00 82.31 175 THR A C 1
ATOM 1430 O O . THR A 1 175 ? 5.326 -1.326 -8.091 1.00 82.31 175 THR A O 1
ATOM 1433 N N . VAL A 1 176 ? 3.157 -1.436 -8.646 1.00 81.38 176 VAL A N 1
ATOM 1434 C CA . VAL A 1 176 ? 2.851 -0.001 -8.468 1.00 81.38 176 VAL A CA 1
ATOM 1435 C C . VAL A 1 176 ? 1.542 0.243 -7.722 1.00 81.38 176 VAL A C 1
ATOM 1437 O O . VAL A 1 176 ? 1.202 1.397 -7.464 1.00 81.38 176 VAL A O 1
ATOM 1440 N N . ASP A 1 177 ? 0.835 -0.829 -7.378 1.00 85.62 177 ASP A N 1
ATOM 1441 C CA . ASP A 1 177 ? -0.421 -0.820 -6.647 1.00 85.62 177 ASP A CA 1
ATOM 1442 C C . ASP A 1 177 ? -0.193 -1.474 -5.282 1.00 85.62 177 ASP A C 1
ATOM 1444 O O . ASP A 1 177 ? 0.510 -2.479 -5.185 1.00 85.62 177 ASP A O 1
ATOM 1448 N N . TYR A 1 178 ? -0.761 -0.898 -4.223 1.00 86.94 178 TYR A N 1
ATOM 1449 C CA . TYR A 1 178 ? -0.505 -1.346 -2.852 1.00 86.94 178 TYR A CA 1
ATOM 1450 C C . TYR A 1 178 ? -1.747 -1.208 -1.974 1.00 86.94 178 TYR A C 1
ATOM 1452 O O . TYR A 1 178 ? -2.518 -0.256 -2.109 1.00 86.94 178 TYR A O 1
ATOM 1460 N N . ILE A 1 179 ? -1.890 -2.125 -1.014 1.00 89.94 179 ILE A N 1
ATOM 1461 C CA . ILE A 1 179 ? -2.799 -1.989 0.129 1.00 89.94 179 ILE A CA 1
ATOM 1462 C C . ILE A 1 179 ? -1.935 -1.881 1.381 1.00 89.94 179 ILE A C 1
ATOM 1464 O O . ILE A 1 179 ? -1.376 -2.874 1.845 1.00 89.94 179 ILE A O 1
ATOM 1468 N N . PHE A 1 180 ? -1.825 -0.674 1.923 1.00 90.19 180 PHE A N 1
ATOM 1469 C CA . PHE A 1 180 ? -1.126 -0.417 3.173 1.00 90.19 180 PHE A CA 1
ATOM 1470 C C . PHE A 1 180 ? -2.083 -0.447 4.359 1.00 90.19 180 PHE A C 1
ATOM 1472 O O . PHE A 1 180 ? -3.218 0.021 4.259 1.00 90.19 180 PHE A O 1
ATOM 1479 N N . PHE A 1 181 ? -1.613 -0.949 5.497 1.00 90.94 181 PHE A N 1
ATOM 1480 C CA . PHE A 1 181 ? -2.387 -1.022 6.734 1.00 90.94 181 PHE A CA 1
ATOM 1481 C C . PHE A 1 181 ? -1.498 -0.875 7.973 1.00 90.94 181 PHE A C 1
ATOM 1483 O O . PHE A 1 181 ? -0.280 -1.034 7.903 1.00 90.94 181 PHE A O 1
ATOM 1490 N N . GLN A 1 182 ? -2.105 -0.583 9.124 1.00 90.56 182 GLN A N 1
ATOM 1491 C CA . GLN A 1 182 ? -1.401 -0.503 10.407 1.00 90.56 182 GLN A CA 1
ATOM 1492 C C . GLN A 1 182 ? -1.410 -1.852 11.131 1.00 90.56 182 GLN A C 1
ATOM 1494 O O . GLN A 1 182 ? -2.356 -2.167 11.857 1.00 90.56 182 GLN A O 1
ATOM 1499 N N . LYS A 1 183 ? -0.321 -2.616 10.993 1.00 88.62 183 LYS A N 1
ATOM 1500 C CA . LYS A 1 183 ? -0.134 -3.932 11.636 1.00 88.62 183 LYS A CA 1
ATOM 1501 C C . LYS A 1 183 ? -0.265 -3.910 13.164 1.00 88.62 183 LYS A C 1
ATOM 1503 O O . LYS A 1 183 ? -0.604 -4.914 13.774 1.00 88.62 183 LYS A O 1
ATOM 1508 N N . SER A 1 184 ? -0.036 -2.760 13.796 1.00 89.94 184 SER A N 1
ATOM 1509 C CA . SER A 1 184 ? -0.230 -2.586 15.241 1.00 89.94 184 SER A CA 1
ATOM 1510 C C . SER A 1 184 ? -1.699 -2.534 15.681 1.00 89.94 184 SER A C 1
ATOM 1512 O O . SER A 1 184 ? -1.958 -2.578 16.882 1.00 89.94 184 SER A O 1
ATOM 1514 N N . LYS A 1 185 ? -2.653 -2.401 14.748 1.00 91.75 185 LYS A N 1
ATOM 1515 C CA . LYS A 1 185 ? -4.084 -2.207 15.044 1.00 91.75 185 LYS A CA 1
ATOM 1516 C C . LYS A 1 185 ? -5.001 -3.262 14.427 1.00 91.75 185 LYS A C 1
ATOM 1518 O O . LYS A 1 185 ? -6.114 -3.410 14.915 1.00 91.75 185 LYS A O 1
ATOM 1523 N N . VAL A 1 186 ? -4.569 -3.944 13.367 1.00 92.44 186 VAL A N 1
ATOM 1524 C CA . VAL A 1 186 ? -5.325 -5.014 12.691 1.00 92.44 186 VAL A CA 1
ATOM 1525 C C . VAL A 1 186 ? -4.375 -6.101 12.201 1.00 92.44 186 VAL A C 1
ATOM 1527 O O . VAL A 1 186 ? -3.215 -5.819 11.883 1.00 92.44 186 VAL A O 1
ATOM 1530 N N . SER A 1 187 ? -4.873 -7.330 12.099 1.00 93.56 187 SER A N 1
ATOM 1531 C CA . SER A 1 187 ? -4.150 -8.464 11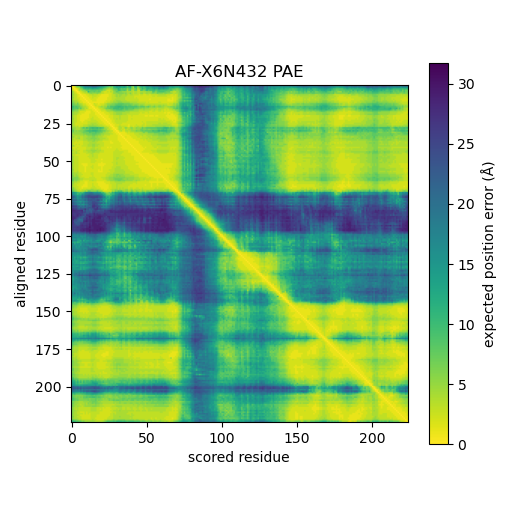.521 1.00 93.56 187 SER A CA 1
ATOM 1532 C C . SER A 1 187 ? -4.590 -8.716 10.081 1.00 93.56 187 SER A C 1
ATOM 1534 O O . SER A 1 187 ? -5.758 -8.554 9.724 1.00 93.56 187 SER A O 1
ATOM 1536 N N . LEU A 1 188 ? -3.640 -9.115 9.235 1.00 92.19 188 LEU A N 1
ATOM 1537 C CA . LEU A 1 188 ? -3.933 -9.611 7.895 1.00 92.19 188 LEU A CA 1
ATOM 1538 C C . LEU A 1 188 ? -4.414 -11.063 7.989 1.00 92.19 188 LEU A C 1
ATOM 1540 O O . LEU A 1 188 ? -3.753 -11.894 8.607 1.00 92.19 188 LEU A O 1
ATOM 1544 N N . VAL A 1 189 ? -5.544 -11.365 7.354 1.00 93.50 189 VAL A N 1
ATOM 1545 C CA . VAL A 1 189 ? -6.153 -12.705 7.342 1.00 93.50 189 VAL A CA 1
ATOM 1546 C C . VAL A 1 189 ? -5.875 -13.421 6.025 1.00 93.50 189 VAL A C 1
ATOM 1548 O O . VAL A 1 189 ? -5.527 -14.599 6.009 1.00 93.50 189 VAL A O 1
ATOM 1551 N N . SER A 1 190 ? -6.059 -12.723 4.905 1.00 90.56 190 SER A N 1
ATOM 1552 C CA . SER A 1 190 ? -5.864 -13.281 3.567 1.00 90.56 190 SER A CA 1
ATOM 1553 C C . SER A 1 190 ? -5.638 -12.183 2.535 1.00 90.56 190 SER A C 1
ATOM 1555 O O . SER A 1 190 ? -5.893 -11.006 2.792 1.00 90.56 190 SER A O 1
ATOM 1557 N N . TYR A 1 191 ? -5.185 -12.578 1.351 1.00 90.06 191 TYR A N 1
ATOM 1558 C CA . TYR A 1 191 ? -5.025 -11.723 0.182 1.00 90.06 191 TYR A CA 1
ATOM 1559 C C . TYR A 1 191 ? -5.513 -12.468 -1.065 1.00 90.06 191 TYR A C 1
ATOM 1561 O O . TYR A 1 191 ? -5.644 -13.692 -1.050 1.00 90.06 191 TYR A O 1
ATOM 1569 N N . LEU A 1 192 ? -5.823 -11.722 -2.121 1.00 92.06 192 LEU A N 1
ATOM 1570 C CA . LEU A 1 192 ? -6.135 -12.278 -3.433 1.00 92.06 192 LEU A CA 1
ATOM 1571 C C . LEU A 1 192 ? -4.834 -12.527 -4.193 1.00 92.06 192 LEU A C 1
ATOM 1573 O O . LEU A 1 192 ? -4.046 -11.609 -4.394 1.00 92.06 192 LEU A O 1
ATOM 1577 N N . GLU A 1 193 ? -4.605 -13.765 -4.611 1.00 91.06 193 GLU A N 1
ATOM 1578 C CA . GLU A 1 193 ? -3.429 -14.102 -5.406 1.00 91.06 193 GLU A CA 1
ATOM 1579 C C . GLU A 1 193 ? -3.455 -13.382 -6.762 1.00 91.06 193 GLU A C 1
ATOM 1581 O O . GLU A 1 193 ? -4.499 -13.275 -7.410 1.00 91.06 193 GLU A O 1
ATOM 1586 N N . ILE A 1 194 ? -2.295 -12.870 -7.182 1.00 88.75 194 ILE A N 1
ATOM 1587 C CA . ILE A 1 194 ? -2.142 -12.233 -8.490 1.00 88.75 194 ILE A CA 1
ATOM 1588 C C . ILE A 1 194 ? -1.929 -13.337 -9.531 1.00 88.75 194 ILE A C 1
ATOM 1590 O O . ILE A 1 194 ? -0.969 -14.097 -9.390 1.00 88.75 194 ILE A O 1
ATOM 1594 N N . PRO A 1 195 ? -2.770 -13.414 -10.582 1.00 87.44 195 PRO A N 1
ATOM 1595 C CA . PRO A 1 195 ? -2.630 -14.418 -11.627 1.00 87.44 195 PRO A CA 1
ATOM 1596 C C . PRO A 1 195 ? -1.231 -14.428 -12.245 1.00 87.44 195 PRO A C 1
ATOM 1598 O O . PRO A 1 195 ? -0.696 -13.386 -12.630 1.00 87.44 195 PRO A O 1
ATOM 1601 N N . SER A 1 196 ? -0.668 -15.623 -12.388 1.00 83.75 196 SER A N 1
ATOM 1602 C CA . SER A 1 196 ? 0.619 -15.850 -13.027 1.00 83.75 196 SER A CA 1
ATOM 1603 C C . SER A 1 196 ? 0.569 -15.602 -14.537 1.00 83.75 196 SER A C 1
ATOM 1605 O O . SER A 1 196 ? -0.477 -15.639 -15.188 1.00 83.75 196 SER A O 1
ATOM 1607 N N . GLU A 1 197 ? 1.746 -15.468 -15.150 1.00 78.50 197 GLU A N 1
ATOM 1608 C CA . GLU A 1 197 ? 1.865 -15.295 -16.602 1.00 78.50 197 GLU A CA 1
ATOM 1609 C C . GLU A 1 197 ? 1.307 -16.444 -17.436 1.00 78.50 197 GLU A C 1
ATOM 1611 O O . GLU A 1 197 ? 1.060 -16.281 -18.627 1.00 78.50 197 GLU A O 1
ATOM 1616 N N . LYS A 1 198 ? 1.179 -17.633 -16.849 1.00 75.94 198 LYS A N 1
ATOM 1617 C CA . LYS A 1 198 ? 0.609 -18.787 -17.546 1.00 75.94 198 LYS A CA 1
ATOM 1618 C C . LYS A 1 198 ? -0.914 -18.754 -17.523 1.00 75.94 198 LYS A C 1
ATOM 1620 O O . LYS A 1 198 ? -1.535 -19.241 -18.461 1.00 75.94 198 LYS A O 1
ATOM 1625 N N . GLU A 1 199 ? -1.487 -18.202 -16.459 1.00 75.44 199 GLU A N 1
ATOM 1626 C CA . GLU A 1 199 ? -2.934 -18.085 -16.262 1.00 75.44 199 GLU A CA 1
ATOM 1627 C C . GLU A 1 199 ? -3.499 -16.921 -17.071 1.00 75.44 199 GLU A C 1
ATOM 1629 O O . GLU A 1 199 ? -4.566 -17.033 -17.672 1.00 75.44 199 GLU A O 1
ATOM 1634 N N . VAL A 1 200 ? -2.736 -15.834 -17.169 1.00 72.75 200 VAL A N 1
ATOM 1635 C CA . VAL A 1 200 ? -3.018 -14.730 -18.082 1.00 72.75 200 VAL A CA 1
ATOM 1636 C C . VAL A 1 200 ? -2.295 -15.017 -19.384 1.00 72.75 200 VAL A C 1
ATOM 1638 O O . VAL A 1 200 ? -1.127 -14.677 -19.547 1.00 72.75 200 VAL A O 1
ATOM 1641 N N . ASN A 1 201 ? -2.985 -15.712 -20.287 1.00 64.44 201 ASN A N 1
ATOM 1642 C CA . ASN A 1 201 ? -2.469 -16.150 -21.578 1.00 64.44 201 ASN A CA 1
ATOM 1643 C C . ASN A 1 201 ? -1.517 -15.108 -22.208 1.00 64.44 201 ASN A C 1
ATOM 1645 O O . ASN A 1 201 ? -1.937 -14.033 -22.636 1.00 64.44 201 ASN A O 1
ATOM 1649 N N . GLN A 1 202 ? -0.223 -15.442 -22.309 1.00 62.88 202 GLN A N 1
ATOM 1650 C CA . GLN A 1 202 ? 0.801 -14.546 -22.870 1.00 62.88 202 GLN A CA 1
ATOM 1651 C C . GLN A 1 202 ? 0.465 -14.056 -24.287 1.00 62.88 202 GLN A C 1
ATOM 1653 O O . GLN A 1 202 ? 1.025 -13.056 -24.733 1.00 62.88 202 GLN A O 1
ATOM 1658 N N . SER A 1 203 ? -0.427 -14.744 -25.009 1.00 64.81 203 SER A N 1
ATOM 1659 C CA . SER A 1 203 ? -0.862 -14.316 -26.338 1.00 64.81 203 SER A CA 1
ATOM 1660 C C . SER A 1 203 ? -1.872 -13.162 -26.321 1.00 64.81 203 SER A C 1
ATOM 1662 O O . SER A 1 203 ? -1.872 -12.378 -27.273 1.00 64.81 203 SER A O 1
ATOM 1664 N N . THR A 1 204 ? -2.674 -13.000 -25.261 1.00 62.44 204 THR A N 1
ATOM 1665 C CA . THR A 1 204 ? -3.689 -11.936 -25.191 1.00 62.44 204 THR A CA 1
ATOM 1666 C C . THR A 1 204 ? -3.149 -10.639 -24.597 1.00 62.44 204 THR A C 1
ATOM 1668 O O . THR A 1 204 ? -3.504 -9.576 -25.105 1.00 62.44 204 THR A O 1
ATOM 1671 N N . PHE A 1 205 ? -2.187 -10.711 -23.661 1.00 71.50 205 PHE A N 1
ATOM 1672 C CA . PHE A 1 205 ? -1.673 -9.562 -22.891 1.00 71.50 205 PHE A CA 1
ATOM 1673 C C . PHE A 1 205 ? -2.797 -8.789 -22.169 1.00 71.50 205 PHE A C 1
ATOM 1675 O O . PHE A 1 205 ? -3.979 -9.022 -22.399 1.00 71.50 205 PHE A O 1
ATOM 1682 N N . LEU A 1 206 ? -2.441 -7.854 -21.282 1.00 81.00 206 LEU A N 1
ATOM 1683 C CA . LEU A 1 206 ? -3.432 -6.991 -20.638 1.00 81.00 206 LEU A CA 1
ATOM 1684 C C . LEU A 1 206 ? -3.424 -5.552 -21.195 1.00 81.00 206 LEU A C 1
ATOM 1686 O O . LEU A 1 206 ? -2.350 -5.024 -21.526 1.00 81.00 206 LEU A O 1
ATOM 1690 N N . PRO A 1 207 ? -4.602 -4.897 -21.276 1.00 85.50 207 PRO A N 1
ATOM 1691 C CA . PRO A 1 207 ? -5.934 -5.490 -21.098 1.00 85.50 207 PRO A CA 1
ATOM 1692 C C . PRO A 1 207 ? -6.272 -6.468 -22.240 1.00 85.50 207 PRO A C 1
ATOM 1694 O O . PRO A 1 207 ? -5.807 -6.295 -23.367 1.00 85.50 207 PRO A O 1
ATOM 1697 N N . GLY A 1 208 ? -7.096 -7.471 -21.945 1.00 79.31 208 GLY A N 1
ATOM 1698 C CA . GLY A 1 208 ? -7.467 -8.547 -22.865 1.00 79.31 208 GLY A CA 1
ATOM 1699 C C . GLY A 1 208 ? -8.864 -9.100 -22.578 1.00 79.31 208 GLY A C 1
ATOM 1700 O O . GLY A 1 208 ? -9.596 -8.568 -21.742 1.00 79.31 208 GLY A O 1
ATOM 1701 N N . TRP A 1 209 ? -9.250 -10.170 -23.278 1.00 82.56 209 TRP A N 1
ATOM 1702 C CA . TRP A 1 209 ? -10.571 -10.791 -23.100 1.00 82.56 209 TRP A CA 1
ATOM 1703 C C . TRP A 1 209 ? -10.716 -11.459 -21.728 1.00 82.56 209 TRP A C 1
ATOM 1705 O O . TRP A 1 209 ? -11.794 -11.469 -21.142 1.00 82.56 209 TRP A O 1
ATOM 1715 N N . GLU A 1 210 ? -9.611 -11.982 -21.203 1.00 82.25 210 GLU A N 1
ATOM 1716 C CA . GLU A 1 210 ? -9.542 -12.647 -19.907 1.00 82.25 210 GLU A CA 1
ATOM 1717 C C . GLU A 1 210 ? -9.521 -11.654 -18.740 1.00 82.25 210 GLU A C 1
ATOM 1719 O O . GLU A 1 210 ? -9.905 -12.011 -17.627 1.00 82.25 210 GLU A O 1
ATOM 1724 N N . TYR A 1 211 ? -9.070 -10.415 -18.971 1.00 84.31 211 TYR A N 1
ATOM 1725 C CA . TYR A 1 211 ? -8.951 -9.419 -17.914 1.00 84.31 211 TYR A CA 1
ATOM 1726 C C . TYR A 1 211 ? -8.974 -7.977 -18.469 1.00 84.31 211 TYR A C 1
ATOM 1728 O O . TYR A 1 211 ? -8.115 -7.603 -19.273 1.00 84.31 211 TYR A O 1
ATOM 1736 N N . PRO A 1 212 ? -9.919 -7.121 -18.036 1.00 86.06 212 PRO A N 1
ATOM 1737 C CA . PRO A 1 212 ? -10.252 -5.870 -18.729 1.00 86.06 212 PRO A CA 1
ATOM 1738 C C . PRO A 1 212 ? -9.310 -4.687 -18.439 1.00 86.06 212 PRO A C 1
ATOM 1740 O O . PRO A 1 212 ? -9.539 -3.586 -18.937 1.00 86.06 212 PRO A O 1
ATOM 1743 N N . SER A 1 213 ? -8.275 -4.877 -17.619 1.00 88.25 213 SER A N 1
ATOM 1744 C CA . SER A 1 213 ? -7.371 -3.827 -17.128 1.00 88.25 213 SER A CA 1
ATOM 1745 C C . SER A 1 213 ? -5.911 -4.267 -17.250 1.00 88.25 213 SER A C 1
ATOM 1747 O O . SER A 1 213 ? -5.621 -5.449 -17.131 1.00 88.25 213 SER A O 1
ATOM 1749 N N . ASP A 1 214 ? -4.976 -3.336 -17.453 1.00 86.56 214 ASP A N 1
ATOM 1750 C CA . ASP A 1 214 ? -3.527 -3.590 -17.359 1.00 86.56 214 ASP A CA 1
ATOM 1751 C C . ASP A 1 214 ? -2.995 -3.580 -15.914 1.00 86.56 214 ASP A C 1
ATOM 1753 O O . ASP A 1 214 ? -1.795 -3.745 -15.698 1.00 86.56 214 ASP A O 1
ATOM 1757 N N . HIS A 1 215 ? -3.882 -3.407 -14.932 1.00 88.56 215 HIS A N 1
ATOM 1758 C CA . HIS A 1 215 ? -3.630 -3.520 -13.495 1.00 88.56 215 HIS A CA 1
ATOM 1759 C C . HIS A 1 215 ? -4.492 -4.621 -12.882 1.00 88.56 215 HIS A C 1
ATOM 1761 O O . HIS A 1 215 ? -5.717 -4.604 -13.049 1.00 88.56 215 HIS A O 1
ATOM 1767 N N . PHE A 1 216 ? -3.867 -5.529 -12.137 1.00 88.62 216 PHE A N 1
ATOM 1768 C CA . PHE A 1 216 ? -4.550 -6.551 -11.355 1.00 88.62 216 PHE A CA 1
ATOM 1769 C C . PHE A 1 216 ? -5.243 -5.935 -10.140 1.00 88.62 216 PHE A C 1
ATOM 1771 O O . PHE A 1 216 ? -4.741 -5.012 -9.500 1.00 88.62 216 PHE A O 1
ATOM 1778 N N . SER A 1 217 ? -6.422 -6.457 -9.822 1.00 90.00 217 SER A N 1
ATOM 1779 C CA . SER A 1 217 ? -7.168 -6.072 -8.637 1.00 90.00 217 SER A CA 1
ATOM 1780 C C . SER A 1 217 ? -6.454 -6.615 -7.413 1.00 90.00 217 SER A C 1
ATOM 1782 O O . SER A 1 217 ? -6.217 -7.814 -7.311 1.00 90.00 217 SER A O 1
ATOM 1784 N N . LEU A 1 218 ? -6.154 -5.728 -6.470 1.00 89.69 218 LEU A N 1
ATOM 1785 C CA . LEU A 1 218 ? -5.657 -6.126 -5.165 1.00 89.69 218 LEU A CA 1
ATOM 1786 C C . LEU A 1 218 ? -6.827 -6.259 -4.201 1.00 89.69 218 LEU A C 1
ATOM 1788 O O . LEU A 1 218 ? -7.671 -5.368 -4.093 1.00 89.69 218 LEU A O 1
ATOM 1792 N N . MET A 1 219 ? -6.844 -7.358 -3.461 1.00 91.69 219 MET A N 1
ATOM 1793 C CA . MET A 1 219 ? -7.770 -7.571 -2.357 1.00 91.69 219 MET A CA 1
ATOM 1794 C C . MET A 1 219 ? -7.020 -8.175 -1.173 1.00 91.69 219 MET A C 1
ATOM 1796 O O . MET A 1 219 ? -6.091 -8.963 -1.348 1.00 91.69 219 MET A O 1
ATOM 1800 N N . ALA A 1 220 ? -7.416 -7.756 0.026 1.00 88.94 220 ALA A N 1
ATOM 1801 C CA . ALA A 1 220 ? -6.917 -8.258 1.295 1.00 88.94 220 ALA A CA 1
ATOM 1802 C C . ALA A 1 220 ? -8.039 -8.228 2.337 1.00 88.94 220 ALA A C 1
ATOM 1804 O O . ALA A 1 220 ? -8.886 -7.331 2.325 1.00 88.94 220 ALA A O 1
ATOM 1805 N N . THR A 1 221 ? -8.030 -9.211 3.230 1.00 89.69 221 THR A N 1
ATOM 1806 C CA . THR A 1 221 ? -8.972 -9.333 4.345 1.00 89.69 221 THR A CA 1
ATOM 1807 C C . THR A 1 221 ? -8.237 -9.068 5.647 1.00 89.69 221 THR A C 1
ATOM 1809 O O . THR A 1 221 ? -7.137 -9.582 5.845 1.00 89.69 221 THR A O 1
ATOM 1812 N N . PHE A 1 222 ? -8.859 -8.311 6.548 1.00 91.00 222 PHE A N 1
ATOM 1813 C CA . PHE A 1 222 ? -8.278 -7.934 7.833 1.00 91.00 222 PHE A CA 1
ATOM 1814 C C . PHE A 1 222 ? -9.223 -8.251 8.988 1.00 91.00 222 PHE A C 1
ATOM 1816 O O . PHE A 1 222 ? -10.444 -8.244 8.815 1.00 91.00 222 PHE A O 1
ATOM 1823 N N . GLU A 1 223 ? -8.653 -8.472 10.167 1.00 90.75 223 GLU A N 1
ATOM 1824 C CA . GLU A 1 223 ? -9.377 -8.688 11.418 1.00 90.75 223 GLU A CA 1
ATOM 1825 C C . GLU A 1 223 ? -8.982 -7.637 12.473 1.00 90.75 223 GLU A C 1
ATOM 1827 O O . GLU A 1 223 ? -7.845 -7.159 12.507 1.00 90.75 223 GLU A O 1
ATOM 1832 N N . PHE A 1 224 ? -9.972 -7.243 13.285 1.00 84.75 224 PHE A N 1
ATOM 1833 C CA . PHE A 1 224 ? -9.916 -6.185 14.305 1.00 84.75 224 PHE A CA 1
ATOM 1834 C C . PHE A 1 224 ? -9.950 -6.753 15.717 1.00 84.75 224 PHE A C 1
ATOM 1836 O O . PHE A 1 224 ? -10.981 -7.407 16.021 1.00 84.75 224 PHE A O 1
#